Protein AF-A0AAV5X2R0-F1 (afdb_monomer_lite)

pLDDT: mean 75.22, std 21.94, range [31.02, 97.75]

Radius of gyration: 39.21 Å; chains: 1; bounding box: 85×75×102 Å

Organism: NCBI:txid1538716

Structure (mmCIF, N/CA/C/O backbone):
data_AF-A0AAV5X2R0-F1
#
_entry.id   AF-A0AAV5X2R0-F1
#
loop_
_atom_site.group_PDB
_atom_site.id
_atom_site.type_symbol
_atom_site.label_atom_id
_atom_site.label_alt_id
_atom_site.label_comp_id
_atom_site.label_asym_id
_atom_site.label_entity_id
_atom_site.label_seq_id
_atom_site.pdbx_PDB_ins_code
_atom_site.Cartn_x
_atom_site.Cartn_y
_atom_site.Cartn_z
_atom_site.occupancy
_atom_site.B_iso_or_equiv
_atom_site.auth_seq_id
_atom_site.auth_comp_id
_atom_site.auth_asym_id
_atom_site.auth_atom_id
_atom_site.pdbx_PDB_model_num
ATOM 1 N N . SER A 1 1 ? -39.379 26.085 -26.563 1.00 33.31 1 SER A N 1
ATOM 2 C CA . SER A 1 1 ? -38.886 27.450 -26.314 1.00 33.31 1 SER A CA 1
ATOM 3 C C . SER A 1 1 ? -38.697 27.652 -24.824 1.00 33.31 1 SER A C 1
ATOM 5 O O . SER A 1 1 ? -39.452 27.024 -24.086 1.00 33.31 1 SER A O 1
ATOM 7 N N . PRO A 1 2 ? -37.687 28.424 -24.396 1.00 56.62 2 PRO A N 1
ATOM 8 C CA . PRO A 1 2 ? -37.345 28.623 -22.991 1.00 56.62 2 PRO A CA 1
ATOM 9 C C . PRO A 1 2 ? -37.739 30.014 -22.469 1.00 56.62 2 PRO A C 1
ATOM 11 O O . PRO A 1 2 ? -37.752 30.967 -23.236 1.00 56.62 2 PRO A O 1
ATOM 14 N N . ASP A 1 3 ? -37.906 30.106 -21.154 1.00 43.84 3 ASP A N 1
ATOM 15 C CA . ASP A 1 3 ? -37.790 31.301 -20.308 1.00 43.84 3 ASP A CA 1
ATOM 16 C C . ASP A 1 3 ? -37.315 30.768 -18.936 1.00 43.84 3 ASP A C 1
ATOM 18 O O . ASP A 1 3 ? -37.756 29.695 -18.527 1.00 43.84 3 ASP A O 1
ATOM 22 N N . GLY A 1 4 ? -36.412 31.375 -18.168 1.00 37.25 4 GLY A N 1
ATOM 23 C CA . GLY A 1 4 ? -35.736 32.665 -18.277 1.00 37.25 4 GLY A CA 1
ATOM 24 C C . GLY A 1 4 ? -35.333 33.139 -16.868 1.00 37.25 4 GLY A C 1
ATOM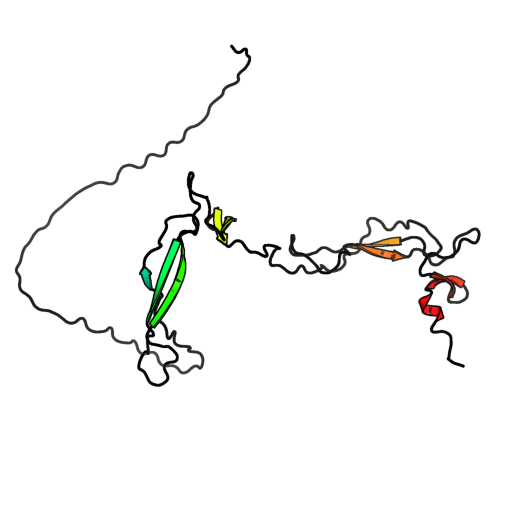 25 O O . GLY A 1 4 ? -35.929 32.686 -15.892 1.00 37.25 4 GLY A O 1
ATOM 26 N N . LEU A 1 5 ? -34.385 34.090 -16.805 1.00 44.97 5 LEU A N 1
ATOM 27 C CA . LEU A 1 5 ? -33.840 34.759 -15.600 1.00 44.97 5 LEU A CA 1
ATOM 28 C C . LEU A 1 5 ? -32.915 33.876 -14.709 1.00 44.97 5 LEU A C 1
ATOM 30 O O . LEU A 1 5 ? -33.234 32.728 -14.425 1.00 44.97 5 LEU A O 1
ATOM 34 N N . ASP A 1 6 ? -31.756 34.336 -14.214 1.00 43.03 6 ASP A N 1
ATOM 35 C CA . ASP A 1 6 ? -30.974 35.531 -14.587 1.00 43.03 6 ASP A CA 1
ATOM 36 C C . ASP A 1 6 ? -29.460 35.384 -14.247 1.00 43.03 6 ASP A C 1
ATOM 38 O O . ASP A 1 6 ? -28.977 34.309 -13.892 1.00 43.03 6 ASP A O 1
ATOM 42 N N . ALA A 1 7 ? -28.718 36.481 -14.403 1.00 41.12 7 ALA A N 1
ATOM 43 C CA . ALA A 1 7 ? -27.272 36.656 -14.444 1.00 41.12 7 ALA A CA 1
ATOM 44 C C . ALA A 1 7 ? -26.610 37.264 -13.182 1.00 41.12 7 ALA A C 1
ATOM 46 O O . ALA A 1 7 ? -27.246 37.971 -12.404 1.00 41.12 7 ALA A O 1
ATOM 47 N N . ALA A 1 8 ? -25.277 37.117 -13.079 1.00 38.75 8 ALA A N 1
ATOM 48 C CA . ALA A 1 8 ? -24.367 38.158 -12.570 1.00 38.75 8 ALA A CA 1
ATOM 49 C C . ALA A 1 8 ? -22.902 37.889 -12.991 1.00 38.75 8 ALA A C 1
ATOM 51 O O . ALA A 1 8 ? -22.337 36.840 -12.689 1.00 38.75 8 ALA A O 1
ATOM 52 N N . SER A 1 9 ? -22.271 38.854 -13.666 1.00 38.38 9 SER A N 1
ATOM 53 C CA . SER A 1 9 ? -20.839 38.841 -14.020 1.00 38.38 9 SER A CA 1
ATOM 54 C C . SER A 1 9 ? -19.951 39.324 -12.867 1.00 38.38 9 SER A C 1
ATOM 56 O O . SER A 1 9 ? -20.376 40.211 -12.127 1.00 38.38 9 SER A O 1
ATOM 58 N N . SER A 1 10 ? -18.674 38.903 -12.823 1.00 38.62 10 SER A N 1
ATOM 59 C CA . SER A 1 10 ? -17.517 39.820 -13.012 1.00 38.62 10 SER A CA 1
ATOM 60 C C . SER A 1 10 ? -16.132 39.166 -12.819 1.00 38.62 10 SER A C 1
ATOM 62 O O . SER A 1 10 ? -15.751 38.865 -11.698 1.00 38.62 10 SER A O 1
ATOM 64 N N . LEU A 1 11 ? -15.389 39.067 -13.932 1.00 43.19 11 LEU A N 1
ATOM 65 C CA . LEU A 1 11 ? -14.011 39.561 -14.176 1.00 43.19 11 LEU A CA 1
ATOM 66 C C . LEU A 1 11 ? -12.806 39.202 -13.263 1.00 43.19 11 LEU A C 1
ATOM 68 O O . LEU A 1 11 ? -12.910 39.079 -12.052 1.00 43.19 11 LEU A O 1
ATOM 72 N N . LEU A 1 12 ? -11.623 39.254 -13.912 1.00 38.00 12 LEU A N 1
ATOM 73 C CA . LEU A 1 12 ? -10.233 39.136 -13.409 1.00 38.00 12 LEU A CA 1
ATOM 74 C C . LEU A 1 12 ? -9.726 37.688 -13.201 1.00 38.00 12 LEU A C 1
ATOM 76 O O . LEU A 1 12 ? -10.348 36.908 -12.495 1.00 38.00 12 LEU A O 1
ATOM 80 N N . SER A 1 13 ? -8.588 37.247 -13.758 1.00 39.94 13 SER A N 1
ATOM 81 C CA . SER A 1 13 ? -7.682 37.855 -14.755 1.00 39.94 13 SER A CA 1
ATOM 82 C C . SER A 1 13 ? -6.942 36.763 -15.538 1.00 39.94 13 SER A C 1
ATOM 84 O O . SER A 1 13 ? -6.482 35.789 -14.947 1.00 39.94 13 SER A O 1
ATOM 86 N N . ASN A 1 14 ? -6.741 36.960 -16.845 1.00 40.34 14 ASN A N 1
ATOM 87 C CA . ASN A 1 14 ? -5.801 36.148 -17.624 1.00 40.34 14 ASN A CA 1
ATOM 88 C C . ASN A 1 14 ? -4.357 36.503 -17.238 1.00 40.34 14 ASN A C 1
ATOM 90 O O . ASN A 1 14 ? -4.011 37.683 -17.196 1.00 40.34 14 ASN A O 1
ATOM 94 N N . GLN A 1 15 ? -3.498 35.496 -17.071 1.00 43.12 15 GLN A N 1
ATOM 95 C CA . GL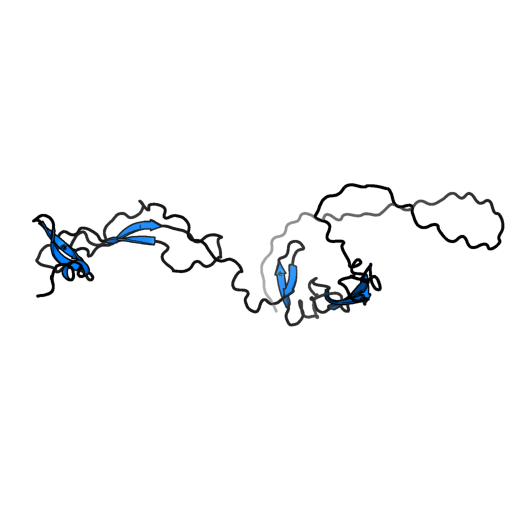N A 1 15 ? -2.054 35.658 -17.244 1.00 43.12 15 GLN A CA 1
ATOM 96 C C . GLN A 1 15 ? -1.571 34.715 -18.342 1.00 43.12 15 GLN A C 1
ATOM 98 O O . GLN A 1 15 ? -1.404 33.515 -18.137 1.00 43.12 15 GLN A O 1
ATOM 103 N N . SER A 1 16 ? -1.365 35.291 -19.521 1.00 41.69 16 SER A N 1
ATOM 104 C CA . SER A 1 16 ? -0.588 34.687 -20.597 1.00 41.69 16 SER A CA 1
ATOM 105 C C . SER A 1 16 ? 0.891 34.851 -20.255 1.00 41.69 16 SER A C 1
ATOM 107 O O . SER A 1 16 ? 1.327 35.981 -20.041 1.00 41.69 16 SER A O 1
ATOM 109 N N . PHE A 1 17 ? 1.666 33.766 -20.235 1.00 37.62 17 PHE A N 1
ATOM 110 C CA . PHE A 1 17 ? 3.126 33.856 -20.194 1.00 37.62 17 PHE A CA 1
ATOM 111 C C . PHE A 1 17 ? 3.691 33.513 -21.570 1.00 37.62 17 PHE A C 1
ATOM 113 O O . PHE A 1 17 ? 3.714 32.352 -21.974 1.00 37.62 17 PHE A O 1
ATOM 120 N N . SER A 1 18 ? 4.128 34.545 -22.286 1.00 40.78 18 SER A N 1
ATOM 121 C CA . SER A 1 18 ? 4.944 34.410 -23.491 1.00 40.78 18 SER A CA 1
ATOM 122 C C . SER A 1 18 ? 6.368 34.011 -23.098 1.00 40.78 18 SER A C 1
ATOM 124 O O . SER A 1 18 ? 6.887 34.519 -22.105 1.00 40.78 18 SER A O 1
ATOM 126 N N . HIS A 1 19 ? 7.003 33.146 -23.884 1.00 36.78 19 HIS A N 1
ATOM 127 C CA . HIS A 1 19 ? 8.457 32.966 -23.911 1.00 36.78 19 HIS A CA 1
ATOM 128 C C . HIS A 1 19 ? 8.870 32.736 -25.366 1.00 36.78 19 HIS A C 1
ATOM 130 O O . HIS A 1 19 ? 8.877 31.606 -25.846 1.00 36.78 19 HIS A O 1
ATOM 136 N N . ASP A 1 20 ? 9.197 33.834 -26.035 1.00 41.97 20 ASP A N 1
ATOM 137 C CA . ASP A 1 20 ? 10.029 33.865 -27.235 1.00 41.97 20 ASP A CA 1
ATOM 138 C C . ASP A 1 20 ? 11.325 34.625 -26.885 1.00 41.97 20 ASP A C 1
ATOM 140 O O . ASP A 1 20 ? 11.384 35.287 -25.848 1.00 41.97 20 ASP A O 1
ATOM 144 N N . ASP A 1 21 ? 12.328 34.521 -27.762 1.00 36.78 21 ASP A N 1
ATOM 145 C CA . ASP A 1 21 ? 13.658 35.167 -27.736 1.00 36.78 21 ASP A CA 1
ATOM 146 C C . ASP A 1 21 ? 14.825 34.419 -27.057 1.00 36.78 21 ASP A C 1
ATOM 148 O O . ASP A 1 21 ? 15.387 34.870 -26.063 1.00 36.78 21 ASP A O 1
ATOM 152 N N . VAL A 1 22 ? 15.330 33.370 -27.727 1.00 39.22 22 VAL A N 1
ATOM 153 C CA . VAL A 1 22 ? 16.772 33.295 -28.065 1.00 39.22 22 VAL A CA 1
ATOM 154 C C . VAL A 1 22 ? 16.943 32.700 -29.468 1.00 39.22 22 VAL A C 1
ATOM 156 O O . VAL A 1 22 ? 16.815 31.494 -29.661 1.00 39.22 22 VAL A O 1
ATOM 159 N N . ASN A 1 23 ? 17.307 33.531 -30.445 1.00 39.97 23 ASN A N 1
ATOM 160 C CA . ASN A 1 23 ? 17.981 33.079 -31.664 1.00 39.97 23 ASN A CA 1
ATOM 161 C C . ASN A 1 23 ? 18.904 34.191 -32.180 1.00 39.97 23 ASN A C 1
ATOM 163 O O . ASN A 1 23 ? 18.445 35.267 -32.552 1.00 39.97 23 ASN A O 1
ATOM 167 N N . GLY A 1 24 ? 20.210 33.921 -32.191 1.00 31.02 24 GLY A N 1
ATOM 168 C CA . GLY A 1 24 ? 21.252 34.864 -32.598 1.00 31.02 24 GLY A CA 1
ATOM 169 C C . GLY A 1 24 ? 22.487 34.125 -33.107 1.00 31.02 24 GLY A C 1
ATOM 170 O O . GLY A 1 24 ? 23.309 33.658 -32.325 1.00 31.02 24 GLY A O 1
ATOM 171 N N . ALA A 1 25 ? 22.586 34.006 -34.428 1.00 32.44 25 ALA A N 1
ATOM 172 C CA . ALA A 1 25 ? 23.776 33.578 -35.171 1.00 32.44 25 ALA A CA 1
ATOM 173 C C . ALA A 1 25 ? 24.804 34.751 -35.220 1.00 32.44 25 ALA A C 1
ATOM 175 O O . ALA A 1 25 ? 24.435 35.866 -34.865 1.00 32.44 25 ALA A O 1
ATOM 176 N N . SER A 1 26 ? 26.056 34.679 -35.697 1.00 34.38 26 SER A N 1
ATOM 177 C CA . SER A 1 26 ? 26.975 33.618 -36.160 1.00 34.38 26 SER A CA 1
ATOM 178 C C . SER A 1 26 ? 28.308 34.300 -36.532 1.00 34.38 26 SER A C 1
ATOM 180 O O . SER A 1 26 ? 28.249 35.285 -37.255 1.00 34.38 26 SER A O 1
ATOM 182 N N . GLU A 1 27 ? 29.471 33.727 -36.203 1.00 37.06 27 GLU A N 1
ATOM 183 C CA . GLU A 1 27 ? 30.777 33.936 -36.882 1.00 37.06 27 GLU A CA 1
ATOM 184 C C . GLU A 1 27 ? 31.612 32.663 -36.610 1.00 37.06 27 GLU A C 1
ATOM 186 O O . GLU A 1 27 ? 31.827 32.307 -35.457 1.00 37.06 27 GLU A O 1
ATOM 191 N N . VAL A 1 28 ? 31.875 31.761 -37.563 1.00 36.12 28 VAL A N 1
ATOM 192 C CA . VAL A 1 28 ? 32.737 31.852 -38.762 1.00 36.12 28 VAL A CA 1
ATOM 193 C C . VAL A 1 28 ? 34.212 32.123 -38.438 1.00 36.12 28 VAL A C 1
ATOM 195 O O . VAL A 1 28 ? 34.670 33.258 -38.467 1.00 36.12 28 VAL A O 1
ATOM 198 N N . VAL A 1 29 ? 34.982 31.040 -38.290 1.00 36.12 29 VAL A N 1
ATOM 199 C CA . VAL A 1 29 ? 36.359 30.959 -38.804 1.00 36.12 29 VAL A CA 1
ATOM 200 C C . VAL A 1 29 ? 36.510 29.615 -39.517 1.00 36.12 29 VAL A C 1
ATOM 202 O O . VAL A 1 29 ? 36.325 28.561 -38.914 1.00 36.12 29 VAL A O 1
ATOM 205 N N . GLN A 1 30 ? 36.834 29.658 -40.809 1.00 35.38 30 GLN A N 1
ATOM 206 C CA . GLN A 1 30 ? 37.316 28.507 -41.572 1.00 35.38 30 GLN A CA 1
ATOM 207 C C . GLN A 1 30 ? 38.841 28.585 -41.667 1.00 35.38 30 GLN A C 1
ATOM 209 O O . GLN A 1 30 ? 39.374 29.643 -42.001 1.00 35.38 30 GLN A O 1
ATOM 214 N N . SER A 1 31 ? 39.530 27.462 -41.486 1.00 36.28 31 SER A N 1
ATOM 215 C CA . SER A 1 31 ? 40.797 27.204 -42.176 1.00 36.28 31 SER A CA 1
ATOM 216 C C . SER A 1 31 ? 41.037 25.700 -42.300 1.00 36.28 31 SER A C 1
ATOM 218 O O . SER A 1 31 ? 41.088 24.951 -41.329 1.00 36.28 31 SER A O 1
ATOM 220 N N . GLU A 1 32 ? 41.105 25.272 -43.553 1.00 51.81 32 GLU A N 1
ATOM 221 C CA . GLU A 1 32 ? 41.205 23.895 -44.032 1.00 51.81 32 GLU A CA 1
ATOM 222 C C . GLU A 1 32 ? 42.528 23.220 -43.623 1.00 51.81 32 GLU A C 1
ATOM 224 O O . GLU A 1 32 ? 43.540 23.910 -43.493 1.00 51.81 32 GLU A O 1
ATOM 229 N N . ASN A 1 33 ? 42.552 21.878 -43.528 1.00 35.34 33 ASN A N 1
ATOM 230 C CA . ASN A 1 33 ? 43.542 21.032 -44.226 1.00 35.34 33 ASN A CA 1
ATOM 231 C C . ASN A 1 33 ? 43.316 19.508 -44.040 1.00 35.34 33 ASN A C 1
ATOM 233 O O . ASN A 1 33 ? 43.459 18.985 -42.943 1.00 35.34 33 ASN A O 1
ATOM 237 N N . SER A 1 34 ? 43.093 18.826 -45.170 1.00 36.44 34 SER A N 1
ATOM 238 C CA . SER A 1 34 ? 43.718 17.549 -45.585 1.00 36.44 34 SER A CA 1
ATOM 239 C C . SER A 1 34 ? 43.565 16.244 -44.760 1.00 36.44 34 SER A C 1
ATOM 241 O O . SER A 1 34 ? 44.187 16.055 -43.720 1.00 36.44 34 SER A O 1
ATOM 243 N N . ASP A 1 35 ? 42.861 15.274 -45.368 1.00 40.41 35 ASP A N 1
ATOM 244 C CA . ASP A 1 35 ? 42.996 13.803 -45.207 1.00 40.41 35 ASP A CA 1
ATOM 245 C C . ASP A 1 35 ? 44.468 13.306 -45.377 1.00 40.41 35 ASP A C 1
ATOM 247 O O . ASP A 1 35 ? 45.256 14.046 -45.976 1.00 40.41 35 ASP A O 1
ATOM 251 N N . PRO A 1 36 ? 44.874 12.069 -44.958 1.00 46.53 36 PRO A N 1
ATOM 252 C CA . PRO A 1 36 ? 44.035 10.861 -44.885 1.00 46.53 36 PRO A CA 1
ATOM 253 C C . PRO A 1 36 ? 44.178 9.917 -43.664 1.00 46.53 36 PRO A C 1
ATOM 255 O O . PRO A 1 36 ? 45.219 9.808 -43.021 1.00 46.53 36 PRO A O 1
ATOM 258 N N . SER A 1 37 ? 43.126 9.114 -43.459 1.00 43.44 37 SER A N 1
ATOM 259 C CA . SER A 1 37 ? 43.115 7.724 -42.944 1.00 43.44 37 SER A CA 1
ATOM 260 C C . SER A 1 37 ? 44.315 7.220 -42.110 1.00 43.44 37 SER A C 1
ATOM 262 O O . SER A 1 37 ? 45.265 6.655 -42.654 1.00 43.44 37 SER A O 1
ATOM 264 N N . THR A 1 38 ? 44.162 7.192 -40.781 1.00 36.59 38 THR A N 1
ATOM 265 C CA . THR A 1 38 ? 44.757 6.161 -39.900 1.00 36.59 38 THR A CA 1
ATOM 266 C C . THR A 1 38 ? 43.835 5.890 -38.708 1.00 36.59 38 THR A C 1
ATOM 268 O O . THR A 1 38 ? 43.296 6.818 -38.113 1.00 36.59 38 THR A O 1
ATOM 271 N N . SER A 1 39 ? 43.644 4.619 -38.341 1.00 51.00 39 SER A N 1
ATOM 272 C CA . SER A 1 39 ? 42.970 4.246 -37.090 1.00 51.00 39 SER A CA 1
ATOM 273 C C . SER A 1 39 ? 43.927 4.366 -35.900 1.00 51.00 39 SER A C 1
ATOM 275 O O . SER A 1 39 ? 45.028 3.818 -35.971 1.00 51.00 39 SER A O 1
ATOM 277 N N . PRO A 1 40 ? 43.492 4.946 -34.771 1.00 40.59 40 PRO A N 1
ATOM 278 C CA . PRO A 1 40 ? 44.116 4.717 -33.479 1.00 40.59 40 PRO A CA 1
ATOM 279 C C . PRO A 1 40 ? 43.162 3.959 -32.545 1.00 40.59 40 PRO A C 1
ATOM 281 O O . PRO A 1 40 ? 42.125 4.473 -32.129 1.00 40.59 40 PRO A O 1
ATOM 284 N N . THR A 1 41 ? 43.546 2.737 -32.175 1.00 42.22 41 THR A N 1
ATOM 285 C CA . THR A 1 41 ? 42.950 2.002 -31.052 1.00 42.22 41 THR A CA 1
ATOM 286 C C . THR A 1 41 ? 43.031 2.856 -29.787 1.00 42.22 41 THR A C 1
ATOM 288 O O . THR A 1 41 ? 44.130 3.177 -29.334 1.00 42.22 41 THR A O 1
ATOM 291 N N . THR A 1 42 ? 41.890 3.221 -29.199 1.00 40.25 42 THR A N 1
ATOM 292 C CA . THR A 1 42 ? 41.860 3.969 -27.936 1.00 40.25 42 THR A CA 1
ATOM 293 C C . THR A 1 42 ? 42.462 3.120 -26.808 1.00 40.25 42 THR A C 1
ATOM 295 O O . THR A 1 42 ? 42.000 1.996 -26.595 1.00 40.25 42 THR A O 1
ATOM 298 N N . PRO A 1 43 ? 43.469 3.612 -26.061 1.00 43.25 43 PRO A N 1
ATOM 299 C CA . PRO A 1 43 ? 43.986 2.894 -24.906 1.00 43.25 43 PRO A CA 1
ATOM 300 C C . PRO A 1 43 ? 42.925 2.781 -23.807 1.00 43.25 43 PRO A C 1
ATOM 302 O O . PRO A 1 43 ? 42.277 3.762 -23.443 1.00 43.25 43 PRO A O 1
ATOM 305 N N . ARG A 1 44 ? 42.791 1.575 -23.252 1.00 52.72 44 ARG A N 1
ATOM 306 C CA . ARG A 1 44 ? 42.020 1.289 -22.035 1.00 52.72 44 ARG A CA 1
ATOM 307 C C . ARG A 1 44 ? 42.489 2.220 -20.899 1.00 52.72 44 ARG A C 1
ATOM 309 O O . ARG A 1 44 ? 43.704 2.338 -20.721 1.00 52.72 44 ARG A O 1
ATOM 316 N N . PRO A 1 45 ? 41.587 2.866 -20.134 1.00 40.09 45 PRO A N 1
ATOM 317 C CA . PRO A 1 45 ? 41.998 3.737 -19.038 1.00 40.09 45 PRO A CA 1
ATOM 318 C C . PRO A 1 45 ? 42.797 2.944 -18.000 1.00 40.09 45 PRO A C 1
ATOM 320 O O . PRO A 1 45 ? 42.466 1.798 -17.679 1.00 40.09 45 PRO A O 1
ATOM 323 N N . ALA A 1 46 ? 43.873 3.555 -17.504 1.00 41.34 46 ALA A N 1
ATOM 324 C CA . ALA A 1 46 ? 44.705 2.963 -16.470 1.00 41.34 46 ALA A CA 1
ATOM 325 C C . ALA A 1 46 ? 43.893 2.811 -15.177 1.00 41.34 46 ALA A C 1
ATOM 327 O O . ALA A 1 46 ? 43.243 3.757 -14.732 1.00 41.34 46 ALA A O 1
ATOM 328 N N . PHE A 1 47 ? 43.946 1.620 -14.581 1.00 52.91 47 PHE A N 1
ATOM 329 C CA . PHE A 1 47 ? 43.443 1.405 -13.229 1.00 52.91 47 PHE A CA 1
ATOM 330 C C . PHE A 1 47 ? 44.245 2.283 -12.265 1.00 52.91 47 PHE A C 1
ATOM 332 O O . PHE A 1 47 ? 45.473 2.211 -12.249 1.00 52.91 47 PHE A O 1
ATOM 339 N N . GLY A 1 48 ? 43.549 3.088 -11.463 1.00 39.19 48 GLY A N 1
ATOM 340 C CA . GLY A 1 48 ? 44.145 3.661 -10.264 1.00 39.19 48 GLY A CA 1
ATOM 341 C C . GLY A 1 48 ? 44.376 2.549 -9.245 1.00 39.19 48 GLY A C 1
ATOM 342 O O . GLY A 1 48 ? 43.471 1.759 -8.978 1.00 39.19 48 GLY A O 1
ATOM 343 N N . GLU A 1 49 ? 45.586 2.477 -8.700 1.00 57.88 49 GLU A N 1
ATOM 344 C CA . GLU A 1 49 ? 45.880 1.643 -7.539 1.00 57.88 49 GLU A CA 1
ATOM 345 C C . GLU A 1 49 ? 45.128 2.168 -6.314 1.00 57.88 49 GLU A C 1
ATOM 347 O O . GLU A 1 49 ? 45.254 3.337 -5.956 1.00 57.88 49 GLU A O 1
ATOM 352 N N . GLN A 1 50 ? 44.412 1.277 -5.634 1.00 39.81 50 GLN A N 1
ATOM 353 C CA . GLN A 1 50 ? 44.137 1.410 -4.210 1.00 39.81 50 GLN A CA 1
ATOM 354 C C . GLN A 1 50 ? 44.062 -0.006 -3.628 1.00 39.81 50 GLN A C 1
ATOM 356 O O . GLN A 1 50 ? 43.097 -0.734 -3.855 1.00 39.81 50 GLN A O 1
ATOM 361 N N . SER A 1 51 ? 45.118 -0.419 -2.930 1.00 60.62 51 SER A N 1
ATOM 362 C CA . SER A 1 51 ? 45.031 -1.515 -1.968 1.00 60.62 51 SER A CA 1
ATOM 363 C C . SER A 1 51 ? 44.291 -1.026 -0.728 1.00 60.62 51 SER A C 1
ATOM 365 O O . SER A 1 51 ? 44.476 0.126 -0.347 1.00 60.62 51 SER A O 1
ATOM 367 N N . ASP A 1 52 ? 43.496 -1.894 -0.113 1.00 47.66 52 ASP A N 1
ATOM 368 C CA . ASP A 1 52 ? 43.584 -2.241 1.313 1.00 47.66 52 ASP A CA 1
ATOM 369 C C . ASP A 1 52 ? 42.595 -3.391 1.588 1.00 47.66 52 ASP A C 1
ATOM 371 O O . ASP A 1 52 ? 41.509 -3.444 1.006 1.00 47.66 52 ASP A O 1
ATOM 375 N N . ASP A 1 53 ? 43.002 -4.354 2.417 1.00 63.88 53 ASP A N 1
ATOM 376 C CA . ASP A 1 53 ? 42.182 -5.509 2.793 1.00 63.88 53 ASP A CA 1
ATOM 377 C C . ASP A 1 53 ? 41.061 -5.095 3.759 1.00 63.88 53 ASP A C 1
ATOM 379 O O . ASP A 1 53 ? 41.344 -4.722 4.897 1.00 63.88 53 ASP A O 1
ATOM 383 N N . ASP A 1 54 ? 39.794 -5.252 3.359 1.00 50.09 54 ASP A N 1
ATOM 384 C CA . ASP A 1 54 ? 38.705 -5.448 4.323 1.00 50.09 54 ASP A CA 1
ATOM 385 C C . ASP A 1 54 ? 37.545 -6.285 3.746 1.00 50.09 54 ASP A C 1
ATOM 387 O O . ASP A 1 54 ? 37.159 -6.182 2.575 1.00 50.09 54 ASP A O 1
ATOM 391 N N . GLU A 1 55 ? 36.999 -7.171 4.577 1.00 67.38 55 GLU A N 1
ATOM 392 C CA . GLU A 1 55 ? 36.139 -8.290 4.171 1.00 67.38 55 GLU A CA 1
ATOM 393 C C . GLU A 1 55 ? 34.670 -7.867 3.988 1.00 67.38 55 GLU A C 1
ATOM 395 O O . GLU A 1 55 ? 33.817 -8.258 4.778 1.00 67.38 55 GLU A O 1
ATOM 400 N N . GLN A 1 56 ? 34.335 -7.077 2.958 1.00 54.25 56 GLN A N 1
ATOM 401 C CA . GLN A 1 56 ? 32.937 -6.864 2.518 1.00 54.25 56 GLN A CA 1
ATOM 402 C C . GLN A 1 56 ? 32.838 -6.230 1.115 1.00 54.25 56 GLN A C 1
ATOM 404 O O . GLN A 1 56 ? 32.394 -5.099 0.932 1.00 54.25 56 GLN A O 1
ATOM 409 N N . GLY A 1 57 ? 33.221 -6.996 0.090 1.00 45.97 57 GLY A N 1
ATOM 410 C CA . GLY A 1 57 ? 33.138 -6.585 -1.314 1.00 45.97 57 GLY A CA 1
ATOM 411 C C . GLY A 1 57 ? 32.403 -7.601 -2.182 1.00 45.97 57 GLY A C 1
ATOM 412 O O . GLY A 1 57 ? 33.039 -8.328 -2.945 1.00 45.97 57 GLY A O 1
ATOM 413 N N . VAL A 1 58 ? 31.066 -7.643 -2.116 1.00 53.69 58 VAL A N 1
ATOM 414 C CA . VAL A 1 58 ? 30.286 -8.292 -3.183 1.00 53.69 58 VAL A CA 1
ATOM 415 C C . VAL A 1 58 ? 30.491 -7.451 -4.437 1.00 53.69 58 VAL A C 1
ATOM 417 O O . VAL A 1 58 ? 29.868 -6.402 -4.586 1.00 53.69 58 VAL A O 1
ATOM 420 N N . LYS A 1 59 ? 31.394 -7.892 -5.324 1.00 56.97 59 LYS A N 1
ATOM 421 C CA . LYS A 1 59 ? 31.501 -7.332 -6.675 1.00 56.97 59 LYS A CA 1
ATOM 422 C C . LYS A 1 59 ? 30.101 -7.329 -7.276 1.00 56.97 59 LYS A C 1
ATOM 424 O O . LYS A 1 59 ? 29.431 -8.362 -7.260 1.00 56.97 59 LYS A O 1
ATOM 429 N N . GLU A 1 60 ? 29.668 -6.197 -7.813 1.00 71.25 60 GLU A N 1
ATOM 430 C CA . GLU A 1 60 ? 28.460 -6.154 -8.624 1.00 71.25 60 GLU A CA 1
ATOM 431 C C . GLU A 1 60 ? 28.754 -6.920 -9.917 1.00 71.25 60 GLU A C 1
ATOM 433 O O . GLU A 1 60 ? 29.381 -6.424 -10.846 1.00 71.25 60 GLU A O 1
ATOM 438 N N . VAL A 1 61 ? 28.420 -8.212 -9.903 1.00 90.50 61 VAL A N 1
ATOM 439 C CA . VAL A 1 61 ? 28.847 -9.184 -10.924 1.00 90.50 61 VAL A CA 1
ATOM 440 C C . VAL A 1 61 ? 28.141 -8.963 -12.268 1.00 90.50 61 VAL A C 1
ATOM 442 O O . VAL A 1 61 ? 28.524 -9.518 -13.294 1.00 90.50 61 VAL A O 1
ATOM 445 N N . TRP A 1 62 ? 27.092 -8.152 -12.256 1.00 93.19 62 TRP A N 1
ATOM 446 C CA . TRP A 1 62 ? 26.227 -7.857 -13.380 1.00 93.19 62 TRP A CA 1
ATOM 447 C C . TRP A 1 62 ? 26.454 -6.434 -13.876 1.00 93.19 62 TRP A C 1
ATOM 449 O O . TRP A 1 62 ? 26.624 -5.519 -13.077 1.00 93.19 62 TRP A O 1
ATOM 459 N N . GLY A 1 63 ? 26.385 -6.238 -15.189 1.00 91.75 63 GLY A N 1
ATOM 460 C CA . GLY A 1 63 ? 26.312 -4.908 -15.777 1.00 91.75 63 GLY A CA 1
ATOM 461 C C . GLY A 1 63 ? 24.973 -4.217 -15.506 1.00 91.75 63 GLY A C 1
ATOM 462 O O . GLY A 1 63 ? 23.991 -4.830 -15.073 1.00 91.75 63 GLY A O 1
ATOM 463 N N . GLU A 1 64 ? 24.939 -2.926 -15.823 1.00 94.56 64 GLU A N 1
ATOM 464 C CA . GLU A 1 64 ? 23.727 -2.110 -15.788 1.00 94.56 64 GLU A CA 1
ATOM 465 C C . GLU A 1 64 ? 22.637 -2.634 -16.733 1.00 94.56 64 GLU A C 1
ATOM 467 O O . GLU A 1 64 ? 22.908 -3.144 -17.826 1.00 94.56 64 GLU A O 1
ATOM 472 N N . TRP A 1 65 ? 21.376 -2.461 -16.329 1.00 94.75 65 TRP A N 1
ATOM 473 C CA . TRP A 1 65 ? 20.234 -2.855 -17.154 1.00 94.75 65 TRP A CA 1
ATOM 474 C C . TRP A 1 65 ? 20.096 -1.943 -18.374 1.00 94.75 65 TRP A C 1
ATOM 476 O O . TRP A 1 65 ? 19.739 -0.770 -18.270 1.00 94.75 65 TRP A O 1
ATOM 486 N N . THR A 1 66 ? 20.303 -2.518 -19.554 1.00 96.12 66 THR A N 1
ATOM 487 C CA . THR A 1 66 ? 20.177 -1.842 -20.845 1.00 96.12 66 THR A CA 1
ATOM 488 C C . THR A 1 66 ? 18.834 -2.179 -21.497 1.00 96.12 66 THR A C 1
ATOM 490 O O . THR A 1 66 ? 18.314 -3.289 -21.382 1.00 96.12 66 THR A O 1
ATOM 493 N N . VAL A 1 67 ? 18.235 -1.215 -22.200 1.00 96.81 67 VAL A N 1
ATOM 494 C CA . VAL A 1 67 ? 16.946 -1.401 -22.886 1.00 96.81 67 VAL A CA 1
ATOM 495 C C . VAL A 1 67 ? 17.139 -2.218 -24.167 1.00 96.81 67 VAL A C 1
ATOM 497 O O . VAL A 1 67 ? 17.594 -1.690 -25.178 1.00 96.81 67 VAL A O 1
ATOM 500 N N . ALA A 1 68 ? 16.739 -3.493 -24.144 1.00 95.19 68 ALA A N 1
ATOM 501 C CA . ALA A 1 68 ? 16.702 -4.365 -25.322 1.00 95.19 68 ALA A CA 1
ATOM 502 C C . ALA A 1 68 ? 15.582 -3.971 -26.297 1.00 95.19 68 ALA A C 1
ATOM 504 O O . ALA A 1 68 ? 15.710 -4.096 -27.513 1.00 95.19 68 ALA A O 1
ATOM 505 N N . THR A 1 69 ? 14.435 -3.532 -25.774 1.00 95.50 69 THR A N 1
ATOM 506 C CA . THR A 1 69 ? 13.301 -3.070 -26.58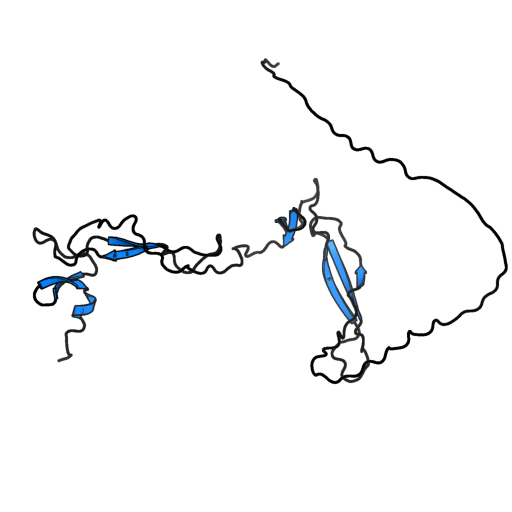7 1.00 95.50 69 THR A CA 1
ATOM 507 C C . THR A 1 69 ? 12.548 -1.989 -25.820 1.00 95.50 69 THR A C 1
ATOM 509 O O . THR A 1 69 ? 12.201 -2.228 -24.658 1.00 95.50 69 THR A O 1
ATOM 512 N N . PRO A 1 70 ? 12.289 -0.813 -26.428 1.00 95.50 70 PRO A N 1
ATOM 513 C CA . PRO A 1 70 ? 11.589 0.282 -25.768 1.00 95.50 70 PRO A CA 1
ATOM 514 C C . PRO A 1 70 ? 10.155 -0.105 -25.395 1.00 95.50 70 PRO A C 1
ATOM 516 O O . PRO A 1 70 ? 9.606 -1.096 -25.873 1.00 95.50 70 PRO A O 1
ATOM 519 N N . CYS A 1 71 ? 9.539 0.712 -24.541 1.00 96.50 71 CYS A N 1
ATOM 520 C CA . CYS A 1 71 ? 8.186 0.468 -24.061 1.00 96.50 71 CYS A CA 1
ATOM 521 C C . CYS A 1 71 ? 7.187 0.311 -25.220 1.00 96.50 71 CYS A C 1
ATOM 523 O O . CYS A 1 71 ? 7.025 1.222 -26.030 1.00 96.50 71 CYS A O 1
ATOM 525 N N . THR A 1 72 ? 6.465 -0.811 -25.269 1.00 95.75 72 THR A N 1
ATOM 526 C CA . THR A 1 72 ? 5.479 -1.104 -26.332 1.00 95.75 72 THR A CA 1
ATOM 5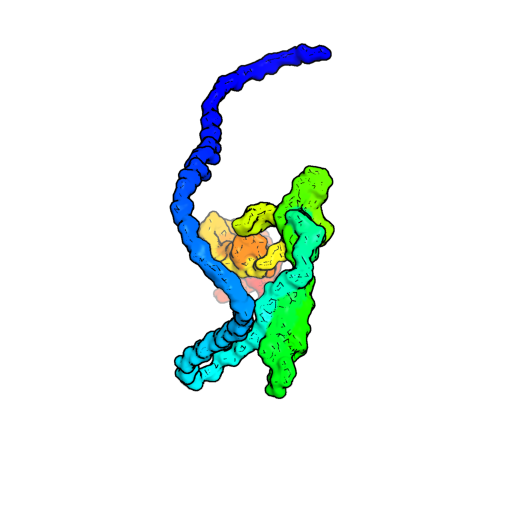27 C C . THR A 1 72 ? 4.227 -0.216 -26.308 1.00 95.75 72 THR A C 1
ATOM 529 O O . THR A 1 72 ? 3.310 -0.414 -27.105 1.00 95.75 72 THR A O 1
ATOM 532 N N . ASN A 1 73 ? 4.139 0.738 -25.376 1.00 95.31 73 ASN A N 1
ATOM 533 C CA . ASN A 1 73 ? 3.004 1.639 -25.230 1.00 95.31 73 ASN A CA 1
ATOM 534 C C . ASN A 1 73 ? 3.415 2.962 -24.558 1.00 95.31 73 ASN A C 1
ATOM 536 O O . ASN A 1 73 ? 4.446 3.030 -23.900 1.00 95.31 73 ASN A O 1
ATOM 540 N N . ASP A 1 74 ? 2.598 4.002 -24.694 1.00 96.44 74 ASP A N 1
ATOM 541 C CA . ASP A 1 74 ? 2.864 5.371 -24.224 1.00 96.44 74 ASP A CA 1
ATOM 542 C C . ASP A 1 74 ? 2.092 5.755 -22.946 1.00 96.44 74 ASP A C 1
ATOM 544 O O . ASP A 1 74 ? 2.473 6.695 -22.246 1.00 96.44 74 ASP A O 1
ATOM 548 N N . CYS A 1 75 ? 1.044 5.005 -22.589 1.00 96.88 75 CYS A N 1
ATOM 549 C CA . CYS A 1 75 ? 0.256 5.241 -21.378 1.00 96.88 75 CYS A CA 1
ATOM 550 C C . CYS A 1 75 ? -0.413 3.975 -20.806 1.00 96.88 75 CYS A C 1
ATOM 552 O O . CYS A 1 75 ? -0.415 2.889 -21.394 1.00 96.88 75 CYS A O 1
ATOM 554 N N . GLY A 1 76 ? -1.038 4.142 -19.640 1.00 97.00 76 GLY A N 1
ATOM 555 C CA . GLY A 1 76 ? -1.997 3.221 -19.039 1.00 97.00 76 GLY A CA 1
ATOM 556 C C . GLY A 1 76 ? -1.397 2.025 -18.303 1.00 97.00 76 GLY A C 1
ATOM 557 O O . GLY A 1 76 ? -2.157 1.131 -17.942 1.00 97.00 76 GLY A O 1
ATOM 558 N N . ALA A 1 77 ? -0.073 1.962 -18.112 1.00 96.69 77 ALA A N 1
ATOM 559 C CA . ALA A 1 77 ? 0.645 0.735 -17.723 1.00 96.69 77 ALA A CA 1
ATOM 560 C C . ALA A 1 77 ? 0.431 -0.441 -18.713 1.00 96.69 77 ALA A C 1
ATOM 562 O O . ALA A 1 77 ? 0.620 -1.618 -18.393 1.00 96.69 77 ALA A O 1
ATOM 563 N N . CYS A 1 78 ? 0.030 -0.113 -19.946 1.00 95.12 78 CYS A N 1
ATOM 564 C CA . CYS A 1 78 ? -0.241 -1.070 -21.014 1.00 95.12 78 CYS A CA 1
ATOM 565 C C . CYS A 1 78 ? 1.034 -1.595 -21.691 1.00 95.12 78 CYS A C 1
ATOM 567 O O . CYS A 1 78 ? 0.981 -2.592 -22.406 1.00 95.12 78 CYS A O 1
ATOM 569 N N . GLY A 1 79 ? 2.161 -0.902 -21.515 1.00 95.38 79 GLY A N 1
ATOM 570 C CA . GLY A 1 79 ? 3.420 -1.232 -22.168 1.00 95.38 79 GLY A CA 1
ATOM 571 C C . GLY A 1 79 ? 4.221 -2.293 -21.425 1.00 95.38 79 GLY A C 1
ATOM 572 O O . GLY A 1 79 ? 4.093 -2.473 -20.208 1.00 95.38 79 GLY A O 1
ATOM 573 N N . ARG A 1 80 ? 5.087 -2.972 -22.172 1.00 96.00 80 ARG A N 1
ATOM 574 C CA . ARG A 1 80 ? 6.194 -3.768 -21.645 1.00 96.00 80 ARG A CA 1
ATOM 575 C C . ARG A 1 80 ? 7.505 -3.226 -22.194 1.00 96.00 80 ARG A C 1
ATOM 577 O O . ARG A 1 80 ? 7.558 -2.834 -23.358 1.00 96.00 80 ARG A O 1
ATOM 584 N N . ILE A 1 81 ? 8.523 -3.166 -21.346 1.00 96.12 81 ILE A N 1
ATOM 585 C CA . ILE A 1 81 ? 9.900 -2.833 -21.716 1.00 96.12 81 ILE A CA 1
ATOM 586 C C . ILE A 1 81 ? 10.743 -4.085 -21.493 1.00 96.12 81 ILE A C 1
ATOM 588 O O . ILE A 1 81 ? 10.589 -4.759 -20.472 1.00 96.12 81 ILE A O 1
ATOM 592 N N . HIS A 1 82 ? 11.587 -4.417 -22.465 1.00 96.75 82 HIS A N 1
ATOM 593 C CA . HIS A 1 82 ? 12.518 -5.534 -22.344 1.00 96.75 82 HIS A CA 1
ATOM 594 C C . HIS A 1 82 ? 13.881 -4.969 -21.972 1.00 96.75 82 HIS A C 1
ATOM 596 O O . HIS A 1 82 ? 14.393 -4.076 -22.651 1.00 96.75 82 HIS A O 1
ATOM 602 N N . LEU A 1 83 ? 14.442 -5.486 -20.888 1.00 96.88 83 LEU A N 1
ATOM 603 C CA . LEU A 1 83 ? 15.741 -5.106 -20.358 1.00 96.88 83 LEU A CA 1
ATOM 604 C C . LEU A 1 83 ? 16.677 -6.310 -20.455 1.00 96.88 83 LEU A C 1
ATOM 606 O O . LEU A 1 83 ? 16.243 -7.444 -20.235 1.00 96.88 83 LEU A O 1
ATOM 610 N N . TYR A 1 84 ? 17.945 -6.063 -20.758 1.00 96.00 84 TYR A N 1
ATOM 611 C CA . TYR A 1 84 ? 19.007 -7.063 -20.711 1.00 96.00 84 TYR A CA 1
ATOM 612 C C . TYR A 1 84 ? 20.216 -6.524 -19.947 1.00 96.00 84 TYR A C 1
ATOM 614 O O . TYR A 1 84 ? 20.388 -5.308 -19.835 1.00 96.00 84 TYR A O 1
ATOM 622 N N . ARG A 1 85 ? 21.041 -7.424 -19.424 1.00 95.56 85 ARG A N 1
ATOM 623 C CA . ARG A 1 85 ? 22.356 -7.109 -18.864 1.00 95.56 85 ARG A CA 1
ATOM 624 C C . ARG A 1 85 ? 23.303 -8.284 -19.041 1.00 95.56 85 ARG A C 1
ATOM 626 O O . ARG A 1 85 ? 22.866 -9.434 -19.040 1.00 95.56 85 ARG A O 1
ATOM 633 N N . ASP A 1 86 ? 24.588 -7.982 -19.125 1.00 94.88 86 ASP A N 1
ATOM 634 C CA . ASP A 1 86 ? 25.647 -8.976 -19.280 1.00 94.88 86 ASP A CA 1
ATOM 635 C C . ASP A 1 86 ? 26.342 -9.247 -17.937 1.00 94.88 86 ASP A C 1
ATOM 637 O O . ASP A 1 86 ? 26.425 -8.371 -17.069 1.00 94.88 86 ASP A O 1
ATOM 641 N N . CYS A 1 87 ? 26.828 -10.470 -17.744 1.00 94.19 87 CYS A N 1
ATOM 642 C CA . CYS A 1 87 ? 27.603 -10.868 -16.570 1.00 94.19 87 CYS A CA 1
ATOM 643 C C . CYS A 1 87 ? 29.076 -10.484 -16.767 1.00 94.19 87 CYS A C 1
ATOM 645 O O . CYS A 1 87 ? 29.738 -10.948 -17.693 1.00 94.19 87 CYS A O 1
ATOM 647 N N . LEU A 1 88 ? 29.606 -9.628 -15.891 1.00 91.81 88 LEU A N 1
ATOM 648 C CA . LEU A 1 88 ? 30.901 -8.964 -16.080 1.00 91.81 88 LEU A CA 1
ATOM 649 C C . LEU A 1 88 ? 32.112 -9.892 -15.890 1.00 91.81 88 LEU A C 1
ATOM 651 O O . LEU A 1 88 ? 33.197 -9.550 -16.352 1.00 91.81 88 LEU A O 1
ATOM 655 N N . CYS A 1 89 ? 31.934 -11.054 -15.247 1.00 89.44 89 CYS A N 1
ATOM 656 C CA . CYS A 1 89 ? 32.941 -12.123 -15.167 1.00 89.44 89 CYS A CA 1
ATOM 657 C C . CYS A 1 89 ? 32.571 -13.384 -15.967 1.00 89.44 89 CYS A C 1
ATOM 659 O O . CYS A 1 89 ? 33.103 -14.460 -15.694 1.00 89.44 89 CYS A O 1
ATOM 661 N N . ALA A 1 90 ? 31.642 -13.301 -16.928 1.00 88.44 90 ALA A N 1
ATOM 662 C CA . ALA A 1 90 ? 31.223 -14.469 -17.703 1.00 88.44 90 ALA A CA 1
ATOM 663 C C . ALA A 1 90 ? 32.428 -15.175 -18.358 1.00 88.44 90 ALA A C 1
ATOM 665 O O . ALA A 1 90 ? 33.166 -14.579 -19.141 1.00 88.44 90 ALA A O 1
ATOM 666 N N . GLY A 1 91 ? 32.615 -16.458 -18.034 1.00 84.06 91 GLY A N 1
ATOM 667 C CA . GLY A 1 91 ? 33.754 -17.262 -18.491 1.00 84.06 91 GLY A CA 1
ATOM 668 C C . GLY A 1 91 ? 34.965 -17.291 -17.547 1.00 84.06 91 GLY A C 1
ATOM 669 O O . GLY A 1 91 ? 35.915 -18.014 -17.838 1.00 84.06 91 GLY A O 1
ATOM 670 N N . GLU A 1 92 ? 34.945 -16.570 -16.420 1.00 88.06 92 GLU A N 1
ATOM 671 C CA . GLU A 1 92 ? 35.950 -16.700 -15.355 1.00 88.06 92 GLU A CA 1
ATOM 672 C C . GLU A 1 92 ? 35.588 -17.830 -14.371 1.00 88.06 92 GLU A C 1
ATOM 674 O O . GLU A 1 92 ? 34.430 -17.986 -13.966 1.00 88.06 92 GLU A O 1
ATOM 679 N N . ASP A 1 93 ? 36.587 -18.610 -13.946 1.00 85.81 93 ASP A N 1
ATOM 680 C CA . ASP A 1 93 ? 36.405 -19.682 -12.961 1.00 85.81 93 ASP A CA 1
ATOM 681 C C . ASP A 1 93 ? 35.880 -19.127 -11.626 1.00 85.81 93 ASP A C 1
ATOM 683 O O . ASP A 1 93 ? 36.484 -18.252 -11.004 1.00 85.81 93 ASP A O 1
ATOM 687 N N . GLY A 1 94 ? 34.748 -19.663 -11.162 1.00 85.00 94 GLY A N 1
ATOM 688 C CA . GLY A 1 94 ? 34.084 -19.217 -9.932 1.00 85.00 94 GLY A CA 1
ATOM 689 C C . GLY A 1 94 ? 33.140 -18.020 -10.098 1.00 85.00 94 GLY A C 1
ATOM 690 O O . GLY A 1 94 ? 32.580 -17.566 -9.099 1.00 85.00 94 GLY A O 1
ATOM 691 N N . CYS A 1 95 ? 32.911 -17.526 -11.320 1.00 87.50 95 CYS A N 1
ATOM 692 C CA . CYS A 1 95 ? 31.908 -16.491 -11.567 1.00 87.50 95 CYS A CA 1
ATOM 693 C C . CYS A 1 95 ? 30.481 -17.000 -11.232 1.00 87.50 95 CYS A C 1
ATOM 695 O O . CYS A 1 95 ? 30.066 -18.038 -11.752 1.00 87.50 95 CYS A O 1
ATOM 697 N N . PRO A 1 96 ? 29.701 -16.305 -10.378 1.00 88.25 96 PRO A N 1
ATOM 698 C CA . PRO A 1 96 ? 28.390 -16.780 -9.921 1.00 88.25 96 PRO A CA 1
ATOM 699 C C . PRO A 1 96 ? 27.222 -16.474 -10.878 1.00 88.25 96 PRO A C 1
ATOM 701 O O . PRO A 1 96 ? 26.097 -16.887 -10.593 1.00 88.25 96 PRO A O 1
ATOM 704 N N . CYS A 1 97 ? 27.445 -15.743 -11.977 1.00 85.31 97 CYS A N 1
ATOM 705 C CA . CYS A 1 97 ? 26.422 -15.449 -12.985 1.00 85.31 97 CYS A CA 1
ATOM 706 C C . CYS A 1 97 ? 26.641 -16.192 -14.312 1.00 85.31 97 CYS A C 1
ATOM 708 O O . CYS A 1 97 ? 27.743 -16.613 -14.651 1.00 85.31 97 CYS A O 1
ATOM 710 N N . SER A 1 98 ? 25.545 -16.370 -15.054 1.00 87.00 98 SER A N 1
ATOM 711 C CA . SER A 1 98 ? 25.540 -16.859 -16.442 1.00 87.00 98 SER A CA 1
ATOM 712 C C . SER A 1 98 ? 25.744 -15.701 -17.425 1.00 87.00 98 SER A C 1
ATOM 714 O O . SER A 1 98 ? 25.541 -14.559 -17.042 1.00 87.00 98 SER A O 1
ATOM 716 N N . GLU A 1 99 ? 26.085 -15.992 -18.684 1.00 90.62 99 GLU A N 1
ATOM 717 C CA . GLU A 1 99 ? 26.492 -15.016 -19.719 1.00 90.62 99 GLU A CA 1
ATOM 718 C C . GLU A 1 99 ? 25.695 -13.696 -19.742 1.00 90.62 99 GLU A C 1
ATOM 720 O O . GLU A 1 99 ? 26.286 -12.618 -19.683 1.00 90.62 99 GLU A O 1
ATOM 725 N N . SER A 1 100 ? 24.362 -13.767 -19.794 1.00 93.38 100 SER A N 1
ATOM 726 C CA . SER A 1 100 ? 23.470 -12.602 -19.764 1.00 93.38 100 SER A CA 1
ATOM 727 C C . SER A 1 100 ? 22.143 -12.924 -19.069 1.00 93.38 100 SER A C 1
ATOM 729 O O . SER A 1 100 ? 21.773 -14.087 -18.894 1.00 93.38 100 SER A O 1
ATOM 731 N N . GLU A 1 101 ? 21.414 -11.884 -18.668 1.00 94.38 101 GLU A N 1
ATOM 732 C CA . GLU A 1 101 ? 20.075 -11.976 -18.087 1.00 94.38 101 GLU A CA 1
ATOM 733 C C . GLU A 1 101 ? 19.118 -11.020 -18.807 1.00 94.38 101 GLU A C 1
ATOM 735 O O . GLU A 1 101 ? 19.472 -9.885 -19.126 1.00 94.38 101 GLU A O 1
ATOM 740 N N . THR A 1 102 ? 17.875 -11.455 -19.025 1.00 94.62 102 THR A N 1
ATOM 741 C CA . THR A 1 102 ? 16.802 -10.616 -19.578 1.00 94.62 102 THR A CA 1
ATOM 742 C C . THR A 1 102 ? 15.612 -10.563 -18.634 1.00 94.62 102 THR A C 1
ATOM 744 O O . THR A 1 102 ? 15.179 -11.607 -18.143 1.00 94.62 102 THR A O 1
ATOM 747 N N . ARG A 1 103 ? 15.005 -9.386 -18.464 1.00 94.31 103 ARG A N 1
ATOM 748 C CA . ARG A 1 103 ? 13.736 -9.228 -17.739 1.00 94.31 103 ARG A CA 1
ATOM 749 C C . ARG A 1 103 ? 12.743 -8.358 -18.501 1.00 94.31 103 ARG A C 1
ATOM 751 O O . ARG A 1 103 ? 13.110 -7.585 -19.385 1.00 94.31 103 ARG A O 1
ATOM 758 N N . VAL A 1 104 ? 11.468 -8.488 -18.144 1.00 95.00 104 VAL A N 1
ATOM 759 C CA . VAL A 1 104 ? 10.369 -7.716 -18.733 1.00 95.00 104 VAL A CA 1
ATOM 760 C C . VAL A 1 104 ? 9.662 -6.946 -17.632 1.00 95.00 104 VAL A C 1
ATOM 762 O O . VAL A 1 104 ? 9.196 -7.539 -16.662 1.00 95.00 104 VAL A O 1
ATOM 765 N N . GLU A 1 105 ? 9.548 -5.633 -17.799 1.00 94.62 105 GLU A N 1
ATOM 766 C CA . GLU A 1 105 ? 8.898 -4.754 -16.828 1.00 94.62 105 GLU A CA 1
ATOM 767 C C . GLU A 1 105 ? 7.679 -4.048 -17.419 1.00 94.62 105 GLU A C 1
ATOM 769 O O . GLU A 1 105 ? 7.513 -3.923 -18.635 1.00 94.62 105 GLU A O 1
ATOM 774 N N . VAL A 1 106 ? 6.809 -3.566 -16.533 1.00 96.00 106 VAL A N 1
ATOM 775 C CA . VAL A 1 106 ? 5.677 -2.712 -16.891 1.00 96.00 106 VAL A CA 1
ATOM 776 C C . VAL A 1 106 ? 6.162 -1.275 -17.015 1.00 96.00 106 VAL A C 1
ATOM 778 O O . VAL A 1 106 ? 6.805 -0.746 -16.114 1.00 96.00 106 VAL A O 1
ATOM 781 N N . CYS A 1 107 ? 5.810 -0.620 -18.113 1.00 95.50 107 CYS A N 1
ATOM 782 C CA . CYS A 1 107 ? 6.253 0.736 -18.415 1.00 95.50 107 CYS A CA 1
ATOM 783 C C . CYS A 1 107 ? 5.072 1.634 -18.813 1.00 95.50 107 CYS A C 1
ATOM 785 O O . CYS A 1 107 ? 3.929 1.183 -18.922 1.00 95.50 107 CYS A O 1
ATOM 787 N N . ALA A 1 108 ? 5.349 2.930 -18.990 1.00 96.31 108 ALA A N 1
ATOM 788 C CA . ALA A 1 108 ? 4.354 3.942 -19.348 1.00 96.31 108 ALA A CA 1
ATOM 789 C C . ALA A 1 108 ? 3.141 4.004 -18.393 1.00 96.31 108 ALA A C 1
ATOM 791 O O . ALA A 1 108 ? 1.977 3.983 -18.791 1.00 96.31 108 ALA A O 1
ATOM 792 N N . THR A 1 109 ? 3.412 4.121 -17.092 1.00 96.44 109 THR A N 1
ATOM 793 C CA . THR A 1 109 ? 2.396 4.202 -16.026 1.00 96.44 109 THR A CA 1
ATOM 794 C C . THR A 1 109 ? 1.676 5.560 -15.937 1.00 96.44 109 THR A C 1
ATOM 796 O O . THR A 1 109 ? 0.882 5.774 -15.027 1.00 96.44 109 THR A O 1
ATOM 799 N N . ALA A 1 110 ? 1.908 6.505 -16.857 1.00 96.94 110 ALA A N 1
ATOM 800 C CA . ALA A 1 110 ? 1.075 7.710 -16.964 1.00 96.94 110 ALA A CA 1
ATOM 801 C C . ALA A 1 110 ? -0.369 7.340 -17.356 1.00 96.94 110 ALA A C 1
ATOM 803 O O . ALA A 1 110 ? -0.584 6.327 -18.018 1.00 96.94 110 ALA A O 1
ATOM 804 N N . LEU A 1 111 ? -1.367 8.135 -16.963 1.00 97.62 111 LEU A N 1
ATOM 805 C CA . LEU A 1 111 ? -2.759 7.851 -17.331 1.00 97.62 111 LEU A CA 1
ATOM 806 C C . LEU A 1 111 ? -2.979 8.007 -18.841 1.00 97.62 111 LEU A C 1
ATOM 808 O O . LEU A 1 111 ? -2.515 8.977 -19.436 1.00 97.62 111 LEU A O 1
ATOM 812 N N . CYS A 1 112 ? -3.751 7.106 -19.448 1.00 97.75 112 CYS A N 1
ATOM 813 C CA . CYS A 1 112 ? -4.271 7.341 -20.791 1.00 97.75 112 CYS A CA 1
ATOM 814 C C . CYS A 1 112 ? -5.436 8.339 -20.778 1.00 97.75 112 CYS A C 1
ATOM 816 O O . CYS A 1 112 ? -6.315 8.286 -19.912 1.00 97.75 112 CYS A O 1
ATOM 818 N N . ASN A 1 113 ? -5.481 9.189 -21.804 1.00 96.06 113 ASN A N 1
ATOM 819 C CA . ASN A 1 113 ? -6.623 10.051 -22.096 1.00 96.06 113 ASN A CA 1
ATOM 820 C C . ASN A 1 113 ? -7.721 9.294 -22.866 1.00 96.06 113 ASN A C 1
ATOM 822 O O . ASN A 1 113 ? -7.463 8.298 -23.549 1.00 96.06 113 ASN A O 1
ATOM 826 N N . PHE A 1 114 ? -8.953 9.805 -22.788 1.00 93.31 114 PHE A N 1
ATOM 827 C CA . PHE A 1 114 ? -10.078 9.351 -23.611 1.00 93.31 114 PHE A CA 1
ATOM 828 C C . PHE A 1 114 ? -9.714 9.418 -25.115 1.00 93.31 114 PHE A C 1
ATOM 830 O O . PHE A 1 114 ? -9.061 10.381 -25.517 1.00 93.31 114 PHE A O 1
ATOM 837 N N . PRO A 1 115 ? -10.110 8.442 -25.963 1.00 94.56 115 PRO A N 1
ATOM 838 C CA . PRO A 1 115 ? -11.053 7.341 -25.718 1.00 94.56 115 PRO A CA 1
ATOM 839 C C . PRO A 1 115 ? -10.439 6.065 -25.122 1.00 94.56 115 PRO A C 1
ATOM 841 O O . PRO A 1 115 ? -11.146 5.077 -24.925 1.00 94.56 115 PRO A O 1
ATOM 844 N N . ARG A 1 116 ? -9.131 6.040 -24.845 1.00 95.06 116 ARG A N 1
ATOM 845 C CA . ARG A 1 116 ? -8.464 4.851 -24.297 1.00 95.06 116 ARG A CA 1
ATOM 846 C C . ARG A 1 116 ? -8.850 4.654 -22.827 1.00 95.06 116 ARG A C 1
ATOM 848 O O . ARG A 1 116 ? -9.086 5.619 -22.101 1.00 95.06 116 ARG A O 1
ATOM 855 N N . LYS A 1 117 ? -8.883 3.395 -22.365 1.00 95.12 117 LYS A N 1
ATOM 856 C CA . LYS A 1 117 ? -9.029 3.084 -20.932 1.00 95.12 117 LYS A CA 1
ATOM 857 C C . LYS A 1 117 ? -7.884 3.752 -20.169 1.00 95.12 117 LYS A C 1
ATOM 859 O O . LYS A 1 117 ? -6.729 3.547 -20.526 1.00 95.12 117 LYS A O 1
ATOM 864 N N . THR A 1 118 ? -8.203 4.507 -19.118 1.00 96.44 118 THR A N 1
ATOM 865 C CA . THR A 1 118 ? -7.232 5.293 -18.335 1.00 96.44 118 THR A CA 1
ATOM 866 C C . THR A 1 118 ? -6.054 4.459 -17.829 1.00 96.44 118 THR A C 1
ATOM 868 O O . THR A 1 118 ? -4.923 4.936 -17.867 1.00 96.44 118 THR A O 1
ATOM 871 N N . CYS A 1 119 ? -6.322 3.215 -17.419 1.00 96.88 119 CYS A N 1
ATOM 872 C CA . CYS A 1 119 ? -5.331 2.184 -17.124 1.00 96.88 119 CYS A CA 1
ATOM 873 C C . CYS A 1 119 ? -5.727 0.865 -17.801 1.00 96.88 119 CYS A C 1
ATOM 875 O O . CYS A 1 119 ? -6.917 0.599 -18.006 1.00 96.88 119 CYS A O 1
ATOM 877 N N . CYS A 1 120 ? -4.734 0.042 -18.130 1.00 95.62 120 CYS A N 1
ATOM 878 C CA . CYS A 1 120 ? -4.930 -1.303 -18.652 1.00 95.62 120 CYS A CA 1
ATOM 879 C C . CYS A 1 120 ? -5.459 -2.280 -17.590 1.00 95.62 120 CYS A C 1
ATOM 881 O O . CYS A 1 120 ? -5.555 -1.978 -16.400 1.00 95.62 120 CYS A O 1
ATOM 883 N N . GLU A 1 121 ? -5.853 -3.466 -18.047 1.00 93.75 121 GLU A N 1
ATOM 884 C CA . GLU A 1 121 ? -6.308 -4.550 -17.181 1.00 93.75 121 GLU A CA 1
ATOM 885 C C . GLU A 1 121 ? -5.200 -5.012 -16.226 1.00 93.75 121 GLU A C 1
ATOM 887 O O . GLU A 1 121 ? -4.024 -4.995 -16.582 1.00 93.75 121 GLU A O 1
ATOM 892 N N . GLY A 1 122 ? -5.572 -5.338 -14.987 1.00 90.50 122 GLY A N 1
ATOM 893 C CA . GLY A 1 122 ? -4.620 -5.525 -13.888 1.00 90.50 122 GLY A CA 1
ATOM 894 C C . GLY A 1 122 ? -4.074 -4.224 -13.280 1.00 90.50 122 GLY A C 1
ATOM 895 O O . GLY A 1 122 ? -3.334 -4.302 -12.309 1.00 90.50 122 GLY A O 1
ATOM 896 N N . PHE A 1 123 ? -4.454 -3.037 -13.780 1.00 94.31 123 PHE A N 1
ATOM 897 C CA . PHE A 1 123 ? -4.002 -1.738 -13.254 1.00 94.31 123 PHE A CA 1
ATOM 898 C C . PHE A 1 123 ? -5.170 -0.801 -12.898 1.00 94.31 123 PHE A C 1
ATOM 900 O O . PHE A 1 123 ? -6.285 -0.911 -13.427 1.00 94.31 123 PHE A O 1
ATOM 907 N N . GLN A 1 124 ? -4.928 0.125 -11.971 1.00 94.62 124 GLN A N 1
ATOM 908 C CA . GLN A 1 124 ? -5.880 1.150 -11.539 1.00 94.62 124 GLN A CA 1
ATOM 909 C C . GLN A 1 124 ? -5.209 2.509 -11.324 1.00 94.62 124 GLN A C 1
ATOM 911 O O . GLN A 1 124 ? -3.998 2.599 -11.123 1.00 94.62 124 GLN A O 1
ATOM 916 N N . LYS A 1 125 ? -6.010 3.579 -11.395 1.00 94.75 125 LYS A N 1
ATOM 917 C CA . LYS A 1 125 ? -5.556 4.952 -11.150 1.00 94.75 125 LYS A CA 1
ATOM 918 C C . LYS A 1 125 ? -5.311 5.138 -9.650 1.00 94.75 125 LYS A C 1
ATOM 920 O O . LYS A 1 125 ? -6.266 5.217 -8.883 1.00 94.75 125 LYS A O 1
ATOM 925 N N . THR A 1 126 ? -4.049 5.298 -9.279 1.00 91.56 126 THR A N 1
ATOM 926 C CA . THR A 1 126 ? -3.579 5.505 -7.904 1.00 91.56 126 THR A CA 1
ATOM 927 C C . THR A 1 126 ? -2.816 6.829 -7.818 1.00 91.56 126 THR A C 1
ATOM 929 O O . THR A 1 126 ? -2.252 7.302 -8.808 1.00 91.56 126 THR A O 1
ATOM 932 N N . TRP A 1 127 ? -2.825 7.470 -6.649 1.00 88.25 127 TRP A N 1
ATOM 933 C CA . TRP A 1 127 ? -1.993 8.645 -6.385 1.00 88.25 127 TRP A CA 1
ATOM 934 C C . TRP A 1 127 ? -0.576 8.215 -5.991 1.00 88.25 127 TRP A C 1
ATOM 936 O O . TRP A 1 127 ? -0.412 7.384 -5.102 1.00 88.25 127 TRP A O 1
ATOM 946 N N . THR A 1 128 ? 0.443 8.779 -6.635 1.00 83.12 128 THR A N 1
ATOM 947 C CA . THR A 1 128 ? 1.858 8.564 -6.299 1.00 83.12 128 THR A CA 1
ATOM 948 C C . THR A 1 128 ? 2.563 9.908 -6.099 1.00 83.12 128 THR A C 1
ATOM 950 O O . THR A 1 128 ? 1.992 10.969 -6.350 1.00 83.12 128 THR A O 1
ATOM 953 N N . PHE A 1 129 ? 3.837 9.888 -5.695 1.00 82.69 129 PHE A N 1
ATOM 954 C CA . PHE A 1 129 ? 4.665 11.100 -5.596 1.00 82.69 129 PHE A CA 1
ATOM 955 C C . PHE A 1 129 ? 4.840 11.852 -6.935 1.00 82.69 129 PHE A C 1
ATOM 957 O O . PHE A 1 129 ? 5.241 13.010 -6.942 1.00 82.69 129 PHE A O 1
ATOM 964 N N . GLN A 1 130 ? 4.512 11.212 -8.064 1.00 84.25 130 GLN A N 1
ATOM 965 C CA . GLN A 1 130 ? 4.523 11.784 -9.417 1.00 84.25 130 GLN A CA 1
ATOM 966 C C . GLN A 1 130 ? 3.108 12.150 -9.915 1.00 84.25 130 GLN A C 1
ATOM 968 O O . GLN A 1 130 ? 2.893 12.323 -11.115 1.00 84.25 130 GLN A O 1
ATOM 973 N N . GLY A 1 131 ? 2.126 12.237 -9.013 1.00 91.06 131 GLY A N 1
ATOM 974 C CA . GLY A 1 131 ? 0.725 12.506 -9.331 1.00 91.06 131 GLY A CA 1
ATOM 975 C C . GLY A 1 131 ? -0.088 11.237 -9.601 1.00 91.06 131 GLY A C 1
ATOM 976 O O . GLY A 1 131 ? 0.256 10.143 -9.156 1.00 91.06 131 GLY A O 1
ATOM 977 N N . PHE A 1 132 ? -1.204 11.360 -10.324 1.00 94.50 132 PHE A N 1
ATOM 978 C CA . PHE A 1 132 ? -2.022 10.192 -10.658 1.00 94.50 132 PHE A CA 1
ATOM 979 C C . PHE A 1 132 ? -1.357 9.325 -11.730 1.00 94.50 132 PHE A C 1
ATOM 981 O O . PHE A 1 132 ? -1.113 9.785 -12.845 1.00 94.50 132 PHE A O 1
ATOM 988 N N . ARG A 1 133 ? -1.133 8.048 -11.412 1.00 95.81 133 ARG A N 1
ATOM 989 C CA . ARG A 1 133 ? -0.519 7.054 -12.303 1.00 95.81 133 ARG A CA 1
ATOM 990 C C . ARG A 1 133 ? -1.28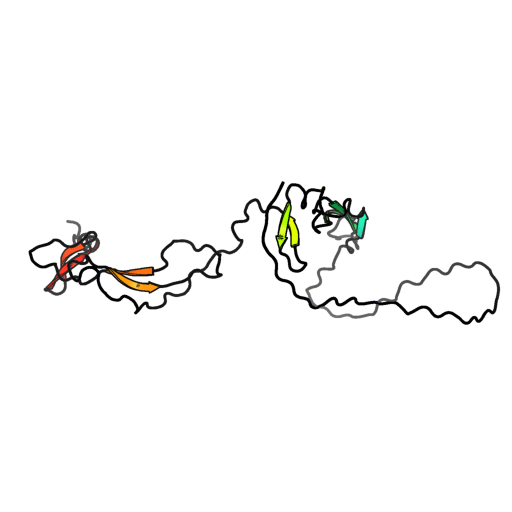2 5.729 -12.243 1.00 95.81 133 ARG A C 1
ATOM 992 O O . ARG A 1 133 ? -2.107 5.514 -11.359 1.00 95.81 133 ARG A O 1
ATOM 999 N N . CYS A 1 134 ? -1.023 4.850 -13.199 1.00 95.62 134 CYS A N 1
ATOM 1000 C CA . CYS A 1 134 ? -1.524 3.484 -13.198 1.00 95.62 134 CYS A CA 1
ATOM 1001 C C . CYS A 1 134 ? -0.583 2.595 -12.381 1.00 95.62 134 CYS A C 1
ATOM 1003 O O . CYS A 1 134 ? 0.554 2.365 -12.792 1.00 95.62 134 CYS A O 1
ATOM 1005 N N . ALA A 1 135 ? -1.062 2.113 -11.237 1.00 91.75 135 ALA A N 1
ATOM 1006 C CA . ALA A 1 135 ? -0.397 1.108 -10.408 1.00 91.75 135 ALA A CA 1
ATOM 1007 C C . ALA A 1 135 ? -1.123 -0.236 -10.551 1.00 91.75 135 ALA A C 1
ATOM 1009 O O . ALA A 1 135 ? -2.247 -0.270 -11.062 1.00 91.75 135 ALA A O 1
ATOM 1010 N N . ALA A 1 136 ? -0.482 -1.336 -10.148 1.00 90.44 136 ALA A N 1
ATOM 1011 C CA . ALA A 1 136 ? -1.135 -2.641 -10.139 1.00 90.44 136 ALA A CA 1
ATOM 1012 C C . ALA A 1 136 ? -2.427 -2.583 -9.305 1.00 90.44 136 ALA A C 1
ATOM 1014 O O . ALA A 1 136 ? -2.547 -1.808 -8.355 1.00 90.44 136 ALA A O 1
ATOM 1015 N N . ARG A 1 137 ? -3.424 -3.377 -9.691 1.00 82.31 137 ARG A N 1
ATOM 1016 C CA . ARG A 1 137 ? -4.553 -3.682 -8.818 1.00 82.31 137 ARG A CA 1
ATOM 1017 C C . ARG A 1 137 ? -4.047 -4.675 -7.798 1.00 82.31 137 ARG A C 1
ATOM 1019 O O . ARG A 1 137 ? -3.894 -5.850 -8.119 1.00 82.31 137 ARG A O 1
ATOM 1026 N N . ASP A 1 138 ? -3.807 -4.198 -6.589 1.00 73.06 138 ASP A N 1
ATOM 1027 C CA . ASP A 1 138 ? -3.618 -5.093 -5.463 1.00 73.06 138 ASP A CA 1
ATOM 1028 C C . ASP A 1 138 ? -4.930 -5.868 -5.283 1.00 73.06 138 ASP A C 1
ATOM 1030 O O . ASP A 1 138 ? -5.952 -5.299 -4.896 1.00 73.06 138 ASP A O 1
ATOM 1034 N N . GLU A 1 139 ? -4.914 -7.176 -5.548 1.00 57.88 139 GLU A N 1
ATOM 1035 C CA . GLU A 1 139 ? -6.042 -8.077 -5.240 1.00 57.88 139 GLU A CA 1
ATOM 1036 C C . GLU A 1 139 ? -6.238 -8.243 -3.709 1.00 57.88 139 GLU A C 1
ATOM 1038 O O . GLU A 1 139 ? -7.134 -8.939 -3.233 1.00 57.88 139 GLU A O 1
ATOM 1043 N N . HIS A 1 140 ? -5.409 -7.531 -2.937 1.00 53.25 140 HIS A N 1
ATOM 1044 C CA . HIS A 1 140 ? -5.521 -7.266 -1.511 1.00 53.25 140 HIS A CA 1
ATOM 1045 C C . HIS A 1 140 ? -5.126 -5.810 -1.190 1.00 53.25 140 HIS A C 1
ATOM 1047 O O . HIS A 1 140 ? -4.148 -5.545 -0.497 1.00 53.25 140 HIS A O 1
ATOM 1053 N N . SER A 1 141 ? -5.900 -4.826 -1.669 1.00 56.84 141 SER A N 1
ATOM 1054 C CA . SER A 1 141 ? -5.739 -3.420 -1.244 1.00 56.84 141 SER A CA 1
ATOM 1055 C C . SER A 1 141 ? -6.350 -3.119 0.142 1.00 56.84 141 SER A C 1
ATOM 1057 O O . SER A 1 141 ? -6.680 -1.967 0.449 1.00 56.84 141 SER A O 1
ATOM 1059 N N . GLU A 1 142 ? -6.507 -4.131 0.999 1.00 55.00 142 GLU A N 1
ATOM 1060 C CA . GLU A 1 142 ? -6.682 -3.921 2.436 1.00 55.00 142 GLU A CA 1
ATOM 1061 C C . GLU A 1 142 ? -5.316 -3.546 3.016 1.00 55.00 142 GLU A C 1
ATOM 1063 O O . GLU A 1 142 ? -4.507 -4.397 3.364 1.00 55.00 142 GLU A O 1
ATOM 1068 N N . ARG A 1 143 ? -5.060 -2.229 2.977 1.00 53.06 143 ARG A N 1
ATOM 1069 C CA . ARG A 1 143 ? -3.952 -1.462 3.576 1.00 53.06 143 ARG A CA 1
ATOM 1070 C C . ARG A 1 143 ? -2.855 -2.317 4.219 1.00 53.06 143 ARG A C 1
ATOM 1072 O O . ARG A 1 143 ? -3.032 -2.820 5.324 1.00 53.06 143 ARG A O 1
ATOM 1079 N N . ILE A 1 144 ? -1.679 -2.341 3.587 1.00 60.22 144 ILE A N 1
ATOM 1080 C CA . ILE A 1 144 ? -0.453 -2.916 4.160 1.00 60.22 144 ILE A CA 1
ATOM 1081 C C . ILE A 1 144 ? 0.021 -2.053 5.342 1.00 60.22 144 ILE A C 1
ATOM 1083 O O . ILE A 1 144 ? 0.924 -1.227 5.221 1.00 60.22 144 ILE A O 1
ATOM 1087 N N . CYS A 1 145 ? -0.625 -2.232 6.489 1.00 70.44 145 CYS A N 1
ATOM 1088 C CA . CYS A 1 145 ? -0.129 -1.867 7.803 1.00 70.44 145 CYS A CA 1
ATOM 1089 C C . CYS A 1 145 ? -0.901 -2.641 8.878 1.00 70.44 145 CYS A C 1
ATOM 1091 O O . CYS A 1 145 ? -2.109 -2.467 9.051 1.00 70.44 145 CYS A O 1
ATOM 1093 N N . GLU A 1 146 ? -0.184 -3.467 9.637 1.00 82.00 146 GLU A N 1
ATOM 1094 C CA . GLU A 1 146 ? -0.699 -4.000 10.894 1.00 82.00 146 GLU A CA 1
ATOM 1095 C C . GLU A 1 146 ? -0.785 -2.846 11.899 1.00 82.00 146 GLU A C 1
ATOM 1097 O O . GLU A 1 146 ? 0.195 -2.140 12.146 1.00 82.00 146 GLU A O 1
ATOM 1102 N N . GLY A 1 147 ? -1.976 -2.610 12.442 1.00 87.25 147 GLY A N 1
ATOM 1103 C CA . GLY A 1 147 ? -2.185 -1.587 13.452 1.00 87.25 147 GLY A CA 1
ATOM 1104 C C . GLY A 1 147 ? -1.715 -2.068 14.821 1.00 87.25 147 GLY A C 1
ATOM 1105 O O . GLY A 1 147 ? -2.065 -3.166 15.264 1.00 87.25 147 GLY A O 1
ATOM 1106 N N . GLN A 1 148 ? -0.991 -1.213 15.541 1.00 92.69 148 GLN A N 1
ATOM 1107 C CA . GLN A 1 148 ? -0.666 -1.431 16.944 1.00 92.69 148 GLN A CA 1
ATOM 1108 C C . GLN A 1 148 ? -1.601 -0.617 17.843 1.00 92.69 148 GLN A C 1
ATOM 1110 O O . GLN A 1 148 ? -1.893 0.557 17.607 1.00 92.69 148 GLN A O 1
ATOM 1115 N N . TRP A 1 149 ? -2.059 -1.239 18.927 1.00 93.62 149 TRP A N 1
ATOM 1116 C CA . TRP A 1 149 ? -2.776 -0.537 19.983 1.00 93.62 149 TRP A CA 1
ATOM 1117 C C . TRP A 1 149 ? -1.841 0.400 20.756 1.00 93.62 149 TRP A C 1
ATOM 1119 O O . TRP A 1 149 ? -0.784 -0.023 21.228 1.00 93.62 149 TRP A O 1
ATOM 1129 N N . THR A 1 150 ? -2.265 1.648 20.971 1.00 94.25 150 THR A N 1
ATOM 1130 C CA . THR A 1 150 ? -1.599 2.550 21.919 1.00 94.25 150 THR A CA 1
ATOM 1131 C C . THR A 1 150 ? -1.699 2.011 23.345 1.00 94.25 150 THR A C 1
ATOM 1133 O O . THR A 1 150 ? -2.591 1.221 23.678 1.00 94.25 150 THR A O 1
ATOM 1136 N N . ALA A 1 151 ? -0.847 2.525 24.235 1.00 94.44 151 ALA A N 1
ATOM 1137 C CA . ALA A 1 151 ? -1.048 2.362 25.669 1.00 94.44 151 ALA A CA 1
ATOM 1138 C C . ALA A 1 151 ? -2.453 2.840 26.092 1.00 94.44 151 ALA A C 1
ATOM 1140 O O . ALA A 1 151 ? -3.013 3.788 25.526 1.00 94.44 151 ALA A O 1
ATOM 1141 N N . TRP A 1 152 ? -3.017 2.177 27.104 1.00 94.38 152 TRP A N 1
ATOM 1142 C CA . TRP A 1 152 ? -4.284 2.570 27.713 1.00 94.38 152 TRP A CA 1
ATOM 1143 C C . TRP A 1 152 ? -4.138 3.929 28.403 1.00 94.38 152 TRP A C 1
ATOM 1145 O O . TRP A 1 152 ? -3.371 4.080 29.351 1.00 94.38 152 TRP A O 1
ATOM 1155 N N . THR A 1 153 ? -4.904 4.912 27.939 1.00 94.25 153 THR A N 1
ATOM 1156 C CA . THR A 1 153 ? -4.980 6.249 28.534 1.00 94.25 153 THR A CA 1
ATOM 1157 C C . THR A 1 153 ? -6.159 6.295 29.509 1.00 94.25 153 THR A C 1
ATOM 1159 O O . THR A 1 153 ? -7.274 5.984 29.079 1.00 94.25 153 THR A O 1
ATOM 1162 N N . PRO A 1 154 ? -5.967 6.670 30.790 1.00 92.50 154 PRO A N 1
ATOM 1163 C CA . PRO A 1 154 ? -7.059 6.776 31.756 1.00 92.50 154 PRO A CA 1
ATOM 1164 C C . PRO A 1 154 ? -8.182 7.704 31.272 1.00 92.50 154 PRO A C 1
ATOM 1166 O O . PRO A 1 154 ? -7.933 8.845 30.887 1.00 92.50 154 PRO A O 1
ATOM 1169 N N . ASP A 1 155 ? -9.421 7.218 31.307 1.00 85.88 155 ASP A N 1
ATOM 1170 C CA . ASP A 1 155 ? -10.610 7.959 30.878 1.00 85.88 155 ASP A CA 1
ATOM 1171 C C . ASP A 1 155 ? -11.358 8.485 32.105 1.00 85.88 155 ASP A C 1
ATOM 1173 O O . ASP A 1 155 ? -12.067 7.750 32.791 1.00 85.88 155 ASP A O 1
ATOM 1177 N N . SER A 1 156 ? -11.193 9.776 32.391 1.00 77.50 156 SER A N 1
ATOM 1178 C CA . SER A 1 156 ? -11.893 10.456 33.482 1.00 77.50 156 SER A CA 1
ATOM 1179 C C . SER A 1 156 ? -13.256 11.033 33.076 1.00 77.50 156 SER A C 1
ATOM 1181 O O . SER A 1 156 ? -13.980 11.527 33.945 1.00 77.50 156 SER A O 1
ATOM 1183 N N . SER A 1 157 ? -13.630 10.961 31.791 1.00 72.06 157 SER A N 1
ATOM 1184 C CA . SER A 1 157 ? -14.797 11.665 31.237 1.00 72.06 157 SER A CA 1
ATOM 1185 C C . SER A 1 157 ? -16.140 11.058 31.650 1.00 72.06 157 SER A C 1
ATOM 1187 O O . SER A 1 157 ? -17.131 11.780 31.756 1.00 72.06 157 SER A O 1
ATOM 1189 N N . ASN A 1 158 ? -16.190 9.747 31.919 1.00 69.19 158 ASN A N 1
ATOM 1190 C CA . ASN A 1 158 ? -17.412 9.067 32.351 1.00 69.19 158 ASN A CA 1
ATOM 1191 C C . ASN A 1 158 ? -17.151 7.962 33.390 1.00 69.19 158 ASN A C 1
ATOM 1193 O O . ASN A 1 158 ? -17.275 6.761 33.132 1.00 69.19 158 ASN A O 1
ATOM 1197 N N . ASN A 1 159 ? -16.848 8.413 34.607 1.00 72.56 159 ASN A N 1
ATOM 1198 C CA . ASN A 1 159 ? -16.728 7.580 35.806 1.00 72.56 159 ASN A CA 1
ATOM 1199 C C . ASN A 1 159 ? -18.083 7.169 36.425 1.00 72.56 159 ASN A C 1
ATOM 1201 O O . ASN A 1 159 ? -18.110 6.518 37.474 1.00 72.56 159 ASN A O 1
ATOM 1205 N N . THR A 1 160 ? -19.215 7.546 35.820 1.00 81.81 160 THR A N 1
ATOM 1206 C CA . THR A 1 160 ? -20.544 7.281 36.381 1.00 81.81 160 THR A CA 1
ATOM 1207 C C . THR A 1 160 ? -20.963 5.840 36.123 1.00 81.81 160 THR A C 1
ATOM 1209 O O . THR A 1 160 ? -21.162 5.409 34.990 1.00 81.81 160 THR A O 1
ATOM 1212 N N . CYS A 1 161 ? -21.153 5.090 37.203 1.00 83.75 161 CYS A N 1
ATOM 1213 C CA . CYS A 1 161 ? -21.697 3.742 37.147 1.00 83.75 161 CYS A CA 1
ATOM 1214 C C . CYS A 1 161 ? -23.154 3.730 36.670 1.00 83.75 161 CYS A C 1
ATOM 1216 O O . CYS A 1 161 ? -24.015 4.333 37.309 1.00 83.75 161 CYS A O 1
ATOM 1218 N N . SER A 1 162 ? -23.450 2.953 35.623 1.00 83.19 162 SER A N 1
ATOM 1219 C CA . SER A 1 162 ? -24.826 2.719 35.148 1.00 83.19 162 SER A CA 1
ATOM 1220 C C . SER A 1 162 ? -25.739 2.055 36.191 1.00 83.19 162 SER A C 1
ATOM 1222 O O . SER A 1 162 ? -26.954 2.228 36.151 1.00 83.19 162 SER A O 1
ATOM 1224 N N . SER A 1 163 ? -25.163 1.324 37.150 1.00 83.00 163 SER A N 1
ATOM 1225 C CA . SER A 1 163 ? -25.832 0.868 38.372 1.00 83.00 163 SER A CA 1
ATOM 1226 C C . SER A 1 163 ? -24.835 0.863 39.543 1.00 83.00 163 SER A C 1
ATOM 1228 O O . SER A 1 163 ? -23.713 0.381 39.374 1.00 83.00 163 SER A O 1
ATOM 1230 N N . PRO A 1 164 ? -25.190 1.386 40.731 1.00 84.50 164 PRO A N 1
ATOM 1231 C CA . PRO A 1 164 ? -24.265 1.540 41.854 1.00 84.50 164 PRO A CA 1
ATOM 1232 C C . PRO A 1 164 ? -24.196 0.317 42.790 1.00 84.50 164 PRO A C 1
ATOM 1234 O O . PRO A 1 164 ? -23.713 0.458 43.911 1.00 84.50 164 PRO A O 1
ATOM 1237 N N . CYS A 1 165 ? -24.707 -0.851 42.393 1.00 87.00 165 CYS A N 1
ATOM 1238 C CA . CYS A 1 165 ? -24.745 -2.050 43.237 1.00 87.00 165 CYS A CA 1
ATOM 1239 C C . CYS A 1 165 ? -24.694 -3.351 42.422 1.00 87.00 165 CYS A C 1
ATOM 1241 O O . CYS A 1 165 ? -24.928 -3.360 41.210 1.00 87.00 165 CYS A O 1
ATOM 1243 N N . GLY A 1 166 ? -24.434 -4.461 43.113 1.00 88.12 166 GLY A N 1
ATOM 1244 C CA . GLY A 1 166 ? -24.614 -5.823 42.611 1.00 88.12 166 GLY A CA 1
ATOM 1245 C C . GLY A 1 166 ? -23.615 -6.275 41.543 1.00 88.12 166 GLY A C 1
ATOM 1246 O O . GLY A 1 166 ? -23.898 -7.257 40.857 1.00 88.12 166 GLY A O 1
ATOM 1247 N N . MET A 1 167 ? -22.507 -5.544 41.347 1.00 89.00 167 MET A N 1
ATOM 1248 C CA . MET A 1 167 ? -21.629 -5.654 40.165 1.00 89.00 167 MET A CA 1
ATOM 1249 C C . MET A 1 167 ? -22.374 -5.460 38.827 1.00 89.00 167 MET A C 1
ATOM 1251 O O . MET A 1 167 ? -21.913 -5.880 37.769 1.00 89.00 167 MET A O 1
ATOM 1255 N N . CYS A 1 168 ? -23.541 -4.807 38.863 1.00 85.62 168 CYS A N 1
ATOM 1256 C CA . CYS A 1 168 ? -24.422 -4.633 37.707 1.00 85.62 168 CYS A CA 1
ATOM 1257 C C . CYS A 1 168 ? -24.076 -3.420 36.841 1.00 85.62 168 CYS A C 1
ATOM 1259 O O . CYS A 1 168 ? -24.466 -3.359 35.676 1.00 85.62 168 CYS A O 1
ATOM 1261 N N . GLY A 1 169 ? -23.397 -2.422 37.408 1.00 87.06 169 GLY A N 1
ATOM 1262 C CA . GLY A 1 169 ? -22.919 -1.280 36.641 1.00 87.06 169 GLY A CA 1
ATOM 1263 C C . GLY A 1 169 ? -21.580 -1.575 35.986 1.00 87.06 169 GLY A C 1
ATOM 1264 O O . GLY A 1 169 ? -20.793 -2.373 36.492 1.00 87.06 169 GLY A O 1
ATOM 1265 N N . ARG A 1 170 ? -21.290 -0.863 34.901 1.00 87.06 170 ARG A N 1
ATOM 1266 C CA . ARG A 1 170 ? -19.929 -0.703 34.381 1.00 87.06 170 ARG A CA 1
ATOM 1267 C C . ARG A 1 170 ? -19.642 0.788 34.261 1.00 87.06 170 ARG A C 1
ATOM 1269 O O . ARG A 1 170 ? -20.550 1.549 33.924 1.00 87.06 170 ARG A O 1
ATOM 1276 N N . LYS A 1 171 ? -18.400 1.193 34.506 1.00 87.19 171 LYS A N 1
ATOM 1277 C CA . LYS A 1 171 ? -17.891 2.534 34.172 1.00 87.19 171 LYS A CA 1
ATOM 1278 C C . LYS A 1 171 ? -16.676 2.401 33.259 1.00 87.19 171 LYS A C 1
ATOM 1280 O O . LYS A 1 171 ? -16.035 1.348 33.242 1.00 87.19 171 LYS A O 1
ATOM 1285 N N . ARG A 1 172 ? -16.390 3.444 32.482 1.00 89.19 172 ARG A N 1
ATOM 1286 C CA . ARG A 1 172 ? -15.180 3.510 31.654 1.00 89.19 172 ARG A CA 1
ATOM 1287 C C . ARG A 1 172 ? -14.006 3.897 32.540 1.00 89.19 172 ARG A C 1
ATOM 1289 O O . ARG A 1 172 ? -14.183 4.712 33.440 1.00 89.19 172 ARG A O 1
ATOM 1296 N N . ILE A 1 173 ? -12.849 3.284 32.304 1.00 89.62 173 ILE A N 1
ATOM 1297 C CA . ILE A 1 173 ? -11.617 3.574 33.057 1.00 89.62 173 ILE A CA 1
ATOM 1298 C C . ILE A 1 173 ? -10.431 3.914 32.160 1.00 89.62 173 ILE A C 1
ATOM 1300 O O . ILE A 1 173 ? -9.532 4.625 32.598 1.00 89.62 173 ILE A O 1
ATOM 1304 N N . ALA A 1 174 ? -10.419 3.445 30.910 1.00 91.75 174 ALA A N 1
ATOM 1305 C CA . ALA A 1 174 ? -9.383 3.796 29.949 1.00 91.75 174 ALA A CA 1
ATOM 1306 C C . ALA A 1 174 ? -9.876 3.709 28.500 1.00 91.75 174 ALA A C 1
ATOM 1308 O O . ALA A 1 174 ? -10.814 2.975 28.182 1.00 91.75 174 ALA A O 1
ATOM 1309 N N . THR A 1 175 ? -9.194 4.427 27.613 1.00 93.06 175 THR A N 1
ATOM 1310 C CA . THR A 1 175 ? -9.350 4.338 26.156 1.00 93.06 175 THR A CA 1
ATOM 1311 C C . THR A 1 175 ? -7.998 4.122 25.482 1.00 93.06 175 THR A C 1
ATOM 1313 O O . THR A 1 175 ? -6.951 4.402 26.067 1.00 93.06 175 THR A O 1
ATOM 1316 N N . ARG A 1 176 ? -8.007 3.589 24.260 1.00 93.88 176 ARG A N 1
ATOM 1317 C CA . ARG A 1 176 ? -6.812 3.431 23.418 1.00 93.88 176 ARG A CA 1
ATOM 1318 C C . ARG A 1 176 ? -7.158 3.651 21.949 1.00 93.88 176 ARG A C 1
ATOM 1320 O O . ARG A 1 176 ? -8.317 3.498 21.552 1.00 93.88 176 ARG A O 1
ATOM 1327 N N . LYS A 1 177 ? -6.156 3.993 21.145 1.00 93.25 177 LYS A N 1
ATOM 1328 C CA . LYS A 1 177 ? -6.268 4.146 19.690 1.00 93.25 177 LYS A CA 1
ATOM 1329 C C . LYS A 1 177 ? -5.530 3.016 18.978 1.00 93.25 177 LYS A C 1
ATOM 1331 O O . LYS A 1 177 ? -4.682 2.359 19.573 1.00 93.25 177 LYS A O 1
ATOM 1336 N N . CYS A 1 178 ? -5.891 2.795 17.722 1.00 92.50 178 CYS A N 1
ATOM 1337 C CA . CYS A 1 178 ? -5.128 1.962 16.804 1.00 92.50 178 CYS A CA 1
ATOM 1338 C C . CYS A 1 178 ? -4.273 2.900 15.947 1.00 92.50 178 CYS A C 1
ATOM 1340 O O . CYS A 1 178 ? -4.817 3.866 15.408 1.00 92.50 178 CYS A O 1
ATOM 1342 N N . GLU A 1 179 ? -2.969 2.652 15.872 1.00 90.31 179 GLU A N 1
ATOM 1343 C CA . GLU A 1 179 ? -2.008 3.469 15.128 1.00 90.31 179 GLU A CA 1
ATOM 1344 C C . GLU A 1 179 ? -1.154 2.571 14.209 1.00 90.31 179 GLU A C 1
ATOM 1346 O O . GLU A 1 179 ? -0.814 1.460 14.620 1.00 90.31 179 GLU A O 1
ATOM 1351 N N . PRO A 1 180 ? -0.782 3.010 12.989 1.00 86.06 180 PRO A N 1
ATOM 1352 C CA . PRO A 1 180 ? -1.147 4.278 12.341 1.00 86.06 180 PRO A CA 1
ATOM 1353 C C . PRO A 1 180 ? -2.650 4.417 12.030 1.00 86.06 180 PRO A C 1
ATOM 1355 O O . PRO A 1 180 ? -3.380 3.429 11.955 1.00 86.06 180 PRO A O 1
ATOM 1358 N N . GLU A 1 181 ? -3.132 5.650 11.837 1.00 82.25 181 GLU A N 1
ATOM 1359 C CA . GLU A 1 181 ? -4.530 5.868 11.444 1.00 82.25 181 GLU A CA 1
ATOM 1360 C C . GLU A 1 181 ? -4.831 5.221 10.080 1.00 82.25 181 GLU A C 1
ATOM 1362 O O . GLU A 1 181 ? -4.094 5.384 9.110 1.00 82.25 181 GLU A O 1
ATOM 1367 N N . GLY A 1 182 ? -5.941 4.480 10.017 1.00 75.12 182 GLY A N 1
ATOM 1368 C CA . GLY A 1 182 ? -6.351 3.692 8.851 1.00 75.12 182 GLY A CA 1
ATOM 1369 C C . GLY A 1 182 ? -5.966 2.211 8.925 1.00 75.12 182 GLY A C 1
ATOM 1370 O O . GLY A 1 182 ? -6.607 1.403 8.256 1.00 75.12 182 GLY A O 1
ATOM 1371 N N . CYS A 1 183 ? -4.992 1.839 9.752 1.00 83.94 183 CYS A N 1
ATOM 1372 C CA . CYS A 1 183 ? -4.559 0.452 9.932 1.00 83.94 183 CYS A CA 1
ATOM 1373 C C . CYS A 1 183 ? -5.540 -0.344 10.808 1.00 83.94 183 CYS A C 1
ATOM 1375 O O . CYS A 1 183 ? -6.318 0.234 11.575 1.00 83.94 183 CYS A O 1
ATOM 1377 N N . GLU A 1 184 ? -5.522 -1.672 10.687 1.00 85.75 184 GLU A N 1
ATOM 1378 C CA . GLU A 1 184 ? -6.400 -2.557 11.459 1.00 85.75 184 GLU A CA 1
ATOM 1379 C C . GLU A 1 184 ? -5.634 -3.228 12.602 1.00 85.75 184 GLU A C 1
ATOM 1381 O O . GLU A 1 184 ? -4.568 -3.805 12.404 1.00 85.75 184 GLU A O 1
ATOM 1386 N N . CYS A 1 185 ? -6.175 -3.122 13.816 1.00 87.56 185 CYS A N 1
ATOM 1387 C CA . CYS A 1 185 ? -5.633 -3.757 15.013 1.00 87.56 185 CYS A CA 1
ATOM 1388 C C . CYS A 1 185 ? -6.422 -5.029 15.328 1.00 87.56 185 CYS A C 1
ATOM 1390 O O . CYS A 1 185 ? -7.645 -5.040 15.210 1.00 87.56 185 CYS A O 1
ATOM 1392 N N . SER A 1 186 ? -5.750 -6.063 15.841 1.00 87.81 186 SER A N 1
ATOM 1393 C CA . SER A 1 186 ? -6.434 -7.259 16.346 1.00 87.81 186 SER A CA 1
ATOM 1394 C C . SER A 1 186 ? -7.308 -6.933 17.570 1.00 87.81 186 SER A C 1
ATOM 1396 O O . SER A 1 186 ? -6.839 -6.319 18.536 1.00 87.81 186 SER A O 1
ATOM 1398 N N . GLY A 1 187 ? -8.579 -7.346 17.529 1.00 84.12 187 GLY A N 1
ATOM 1399 C CA . GLY A 1 187 ? -9.607 -7.013 18.524 1.00 84.12 187 GLY A CA 1
ATOM 1400 C C . GLY A 1 187 ? -10.334 -5.689 18.245 1.00 84.12 187 GLY A C 1
ATOM 1401 O O . GLY A 1 187 ? -9.935 -4.893 17.401 1.00 84.12 187 GLY A O 1
ATOM 1402 N N . ASN A 1 188 ? -11.431 -5.430 18.959 1.00 84.62 188 ASN A N 1
ATOM 1403 C CA . ASN A 1 188 ? -12.282 -4.245 18.758 1.00 84.62 188 ASN A CA 1
ATOM 1404 C C . ASN A 1 188 ? -12.416 -3.354 20.010 1.00 84.62 188 ASN A C 1
ATOM 1406 O O . ASN A 1 188 ? -13.100 -2.325 19.986 1.00 84.62 188 ASN A O 1
ATOM 1410 N N . GLU A 1 189 ? -11.752 -3.709 21.110 1.00 88.00 189 GLU A N 1
ATOM 1411 C CA . GLU A 1 189 ? -11.858 -3.048 22.408 1.00 88.00 189 GLU A CA 1
ATOM 1412 C C . GLU A 1 189 ? -11.066 -1.735 22.433 1.00 88.00 189 GLU A C 1
ATOM 1414 O O . GLU A 1 189 ? -9.911 -1.682 22.852 1.00 88.00 189 GLU A O 1
ATOM 1419 N N . LYS A 1 190 ? -11.708 -0.639 22.020 1.00 90.75 190 LYS A N 1
ATOM 1420 C CA . LYS A 1 190 ? -11.165 0.734 22.122 1.00 90.75 190 LYS A CA 1
ATOM 1421 C C . LYS A 1 190 ? -11.335 1.354 23.518 1.00 90.75 190 LYS A C 1
ATOM 1423 O O . LYS A 1 190 ? -10.803 2.428 23.794 1.00 90.75 190 LYS A O 1
ATOM 1428 N N . VAL A 1 191 ? -12.106 0.698 24.389 1.00 90.69 191 VAL A N 1
ATOM 1429 C CA . VAL A 1 191 ? -12.545 1.198 25.700 1.00 90.69 191 VAL A CA 1
ATOM 1430 C C . VAL A 1 191 ? -12.473 0.072 26.726 1.00 90.69 191 VAL A C 1
ATOM 1432 O O . VAL A 1 191 ? -13.050 -0.993 26.506 1.00 90.69 191 VAL A O 1
ATOM 1435 N N . LEU A 1 192 ? -11.814 0.327 27.854 1.00 90.81 192 LEU A N 1
ATOM 1436 C CA . LEU A 1 192 ? -11.748 -0.578 28.995 1.00 90.81 192 LEU A CA 1
ATOM 1437 C C . LEU A 1 192 ? -12.797 -0.186 30.042 1.00 90.81 192 LEU A C 1
ATOM 1439 O O . LEU A 1 192 ? -12.989 0.996 30.351 1.00 90.81 192 LEU A O 1
ATOM 1443 N N . TYR A 1 193 ? -13.457 -1.198 30.597 1.00 87.75 193 TYR A N 1
ATOM 1444 C CA . TYR A 1 193 ? -14.514 -1.062 31.591 1.00 87.75 193 TYR A CA 1
ATOM 1445 C C . TYR A 1 193 ? -14.174 -1.854 32.850 1.00 87.75 193 TYR A C 1
ATOM 1447 O O . TYR A 1 193 ? -13.651 -2.961 32.746 1.00 87.75 193 TYR A O 1
ATOM 1455 N N . GLU A 1 194 ? -14.578 -1.347 34.015 1.00 87.31 194 GLU A N 1
ATOM 1456 C CA . GLU A 1 194 ? -14.589 -2.125 35.262 1.00 87.31 194 GLU A CA 1
ATOM 1457 C C . GLU A 1 194 ? -16.015 -2.231 35.840 1.00 87.31 194 GLU A C 1
ATOM 1459 O O . GLU A 1 194 ? -16.842 -1.332 35.615 1.00 87.31 194 GLU A O 1
ATOM 1464 N N . PRO A 1 195 ? -16.340 -3.330 36.550 1.00 84.94 195 PRO A N 1
ATOM 1465 C CA . PRO A 1 195 ? -17.625 -3.497 37.216 1.00 84.94 195 PRO A CA 1
ATOM 1466 C C . PRO A 1 195 ? -17.768 -2.556 38.421 1.00 84.94 195 PRO A C 1
ATOM 1468 O O . PRO A 1 195 ? -16.812 -2.222 39.117 1.00 84.94 195 PRO A O 1
ATOM 1471 N N . CYS A 1 196 ? -19.000 -2.136 38.688 1.00 84.81 196 CYS A N 1
ATOM 1472 C CA . CYS A 1 196 ? -19.320 -1.163 39.726 1.00 84.81 196 CYS A CA 1
ATOM 1473 C C . CYS A 1 196 ? -19.803 -1.807 41.027 1.00 84.81 196 CYS A C 1
ATOM 1475 O O . CYS A 1 196 ? -20.791 -2.534 41.009 1.00 84.81 196 CYS A O 1
ATOM 1477 N N . LYS A 1 197 ? -19.165 -1.424 42.146 1.00 86.19 197 LYS A N 1
ATOM 1478 C CA . LYS A 1 197 ? -19.509 -1.721 43.556 1.00 86.19 197 LYS A CA 1
ATOM 1479 C C . LYS A 1 197 ? -20.038 -3.142 43.826 1.00 86.19 197 LYS A C 1
ATOM 1481 O O . LYS A 1 197 ? -21.210 -3.451 43.608 1.00 86.19 197 LYS A O 1
ATOM 1486 N N . ALA A 1 198 ? -19.212 -3.939 44.499 1.00 86.94 198 ALA A N 1
ATOM 1487 C CA . ALA A 1 198 ? -19.557 -5.291 44.935 1.00 86.94 198 ALA A CA 1
ATOM 1488 C C . ALA A 1 198 ? -20.675 -5.372 45.996 1.00 86.94 198 ALA A C 1
ATOM 1490 O O . ALA A 1 198 ? -21.174 -6.458 46.265 1.00 86.94 198 ALA A O 1
ATOM 1491 N N . VAL A 1 199 ? -21.120 -4.263 46.597 1.00 89.00 199 VAL A N 1
ATOM 1492 C CA . VAL A 1 199 ? -22.221 -4.278 47.580 1.00 89.00 199 VAL A CA 1
ATOM 1493 C C . VAL A 1 199 ? -23.518 -4.785 46.918 1.00 89.00 199 VAL A C 1
ATOM 1495 O O . VAL A 1 199 ? -23.893 -4.240 45.874 1.00 89.00 199 VAL A O 1
ATOM 1498 N N . PRO A 1 200 ? -24.228 -5.784 47.486 1.00 88.38 200 PRO A N 1
ATOM 1499 C CA . PRO A 1 200 ? -25.472 -6.296 46.917 1.00 88.38 200 PRO A CA 1
ATOM 1500 C C . PRO A 1 200 ? -26.533 -5.200 46.781 1.00 88.38 200 PRO A C 1
ATOM 1502 O O . PRO A 1 200 ? -26.571 -4.242 47.555 1.00 88.38 200 PRO A O 1
ATOM 1505 N N . CYS A 1 201 ? -27.409 -5.327 45.788 1.00 87.19 201 CYS A N 1
ATOM 1506 C CA . CYS A 1 201 ? -28.460 -4.339 45.582 1.00 87.19 201 CYS A CA 1
ATOM 1507 C C . CYS A 1 201 ? -29.534 -4.395 46.687 1.00 87.19 201 CYS A C 1
ATOM 1509 O O . CYS A 1 201 ? -29.845 -5.478 47.194 1.00 87.19 201 CYS A O 1
ATOM 1511 N N . PRO A 1 202 ? -30.147 -3.247 47.043 1.00 82.81 202 PRO A N 1
ATOM 1512 C CA . PRO A 1 202 ? -31.260 -3.218 47.986 1.00 82.81 202 PRO A CA 1
ATOM 1513 C C . PRO A 1 202 ? -32.451 -4.043 47.473 1.00 82.81 202 PRO A C 1
ATOM 1515 O O . PRO A 1 202 ? -32.569 -4.333 46.280 1.00 82.81 202 PRO A O 1
ATOM 1518 N N . ASN A 1 203 ? -33.350 -4.404 48.391 1.00 82.88 203 ASN A N 1
ATOM 1519 C CA . ASN A 1 203 ? -34.552 -5.211 48.134 1.00 82.88 203 ASN A CA 1
ATOM 1520 C C . ASN A 1 203 ? -34.272 -6.646 47.639 1.00 82.88 203 ASN A C 1
ATOM 1522 O O . ASN A 1 203 ? -35.102 -7.240 46.958 1.00 82.88 203 ASN A O 1
ATOM 1526 N N . GLY A 1 204 ? -33.105 -7.213 47.971 1.00 78.12 204 GLY A N 1
ATOM 1527 C CA . GLY A 1 204 ? -32.783 -8.621 47.697 1.00 78.12 204 GLY A CA 1
ATOM 1528 C C . GLY A 1 204 ? -32.531 -8.952 46.223 1.00 78.12 204 GLY A C 1
ATOM 1529 O O . GLY A 1 204 ? -32.519 -10.125 45.856 1.00 78.12 204 GLY A O 1
ATOM 1530 N N . ARG A 1 205 ? -32.327 -7.942 45.367 1.00 84.69 205 ARG A N 1
ATOM 1531 C CA . ARG A 1 205 ? -32.027 -8.153 43.946 1.00 84.69 205 ARG A CA 1
ATOM 1532 C C . ARG A 1 205 ? -30.676 -8.885 43.804 1.00 84.69 205 ARG A C 1
ATOM 1534 O O . ARG A 1 205 ? -29.701 -8.444 44.417 1.00 84.69 205 ARG A O 1
ATOM 1541 N N . PRO A 1 206 ? -30.599 -9.980 43.021 1.00 86.88 206 PRO A N 1
ATOM 1542 C CA . PRO A 1 206 ? -29.382 -10.780 42.907 1.00 86.88 206 PRO A CA 1
ATOM 1543 C C . PRO A 1 206 ? -28.233 -9.997 42.261 1.00 86.88 206 PRO A C 1
ATOM 1545 O O . PRO A 1 206 ? -28.449 -9.013 41.550 1.00 86.88 206 PRO A O 1
ATOM 1548 N N . CYS A 1 207 ? -27.009 -10.470 42.498 1.00 89.50 207 CYS A N 1
ATOM 1549 C CA . CYS A 1 207 ? -25.823 -10.026 41.771 1.00 89.50 207 CYS A CA 1
ATOM 1550 C C . CYS A 1 207 ? -25.987 -10.288 40.265 1.00 89.50 207 CYS A C 1
ATOM 1552 O O . CYS A 1 207 ? -26.628 -11.266 39.874 1.00 89.50 207 CYS A O 1
ATOM 1554 N N . CYS A 1 208 ? -25.408 -9.428 39.429 1.00 89.25 208 CYS A N 1
ATOM 1555 C CA . CYS A 1 208 ? -25.486 -9.585 37.978 1.00 89.25 208 CYS A CA 1
ATOM 1556 C C . CYS A 1 208 ? -24.601 -10.725 37.446 1.00 89.25 208 CYS A C 1
ATOM 1558 O O . CYS A 1 208 ? -23.787 -11.301 38.170 1.00 89.25 208 CYS A O 1
ATOM 1560 N N . ASP A 1 209 ? -24.778 -11.071 36.168 1.00 87.19 209 ASP A N 1
ATOM 1561 C CA . ASP A 1 209 ? -24.081 -12.195 35.543 1.00 87.19 209 ASP A CA 1
ATOM 1562 C C . ASP A 1 209 ? -22.556 -12.113 35.668 1.00 87.19 209 ASP A C 1
ATOM 1564 O O . ASP A 1 209 ? -21.951 -11.046 35.603 1.00 87.19 209 ASP A O 1
ATOM 1568 N N . GLY A 1 210 ? -21.948 -13.279 35.894 1.00 85.56 210 GLY A N 1
ATOM 1569 C CA . GLY A 1 210 ? -20.569 -13.418 36.370 1.00 85.56 210 GLY A CA 1
ATOM 1570 C C . GLY A 1 210 ? -20.435 -13.459 37.898 1.00 85.56 210 GLY A C 1
ATOM 1571 O O . GLY A 1 210 ? -19.498 -14.083 38.386 1.00 85.56 210 GLY A O 1
ATOM 1572 N N . PHE A 1 211 ? -21.394 -12.917 38.660 1.00 89.12 211 PHE A N 1
ATOM 1573 C CA . PHE A 1 211 ? -21.286 -12.749 40.116 1.00 89.12 211 PHE A CA 1
ATOM 1574 C C . PHE A 1 211 ? -22.374 -13.490 40.908 1.00 89.12 211 PHE A C 1
ATOM 1576 O O . PHE A 1 211 ? -23.445 -13.816 40.394 1.00 89.12 211 PHE A O 1
ATOM 1583 N N . VAL A 1 212 ? -22.097 -13.756 42.184 1.00 89.44 212 VAL A N 1
ATOM 1584 C CA . VAL A 1 212 ? -23.000 -14.370 43.173 1.00 89.44 212 VAL A CA 1
ATOM 1585 C C . VAL A 1 212 ? -22.794 -13.738 44.544 1.00 89.44 212 VAL A C 1
ATOM 1587 O O . VAL A 1 212 ? -21.739 -13.176 44.828 1.00 89.44 212 VAL A O 1
ATOM 1590 N N . LYS A 1 213 ? -23.809 -13.824 45.410 1.00 88.06 213 LYS A N 1
ATOM 1591 C CA . LYS A 1 213 ? -23.705 -13.331 46.786 1.00 88.06 213 LYS A CA 1
ATOM 1592 C C . LYS A 1 213 ? -22.748 -14.230 47.577 1.00 88.06 213 LYS A C 1
ATOM 1594 O O . LYS A 1 213 ? -22.961 -15.436 47.650 1.00 88.06 213 LYS A O 1
ATOM 1599 N N . GLY A 1 214 ? -21.726 -13.633 48.174 1.00 87.12 214 GLY A N 1
ATOM 1600 C CA . GLY A 1 214 ? -20.762 -14.278 49.058 1.00 87.12 214 GLY A CA 1
ATOM 1601 C C . GLY A 1 214 ? -20.323 -13.324 50.168 1.00 87.12 214 GLY A C 1
ATOM 1602 O O . GLY A 1 214 ? -20.991 -12.324 50.441 1.00 87.12 214 GLY A O 1
ATOM 1603 N N . SER A 1 215 ? -19.193 -13.621 50.806 1.00 83.44 215 SER A N 1
ATOM 1604 C CA . SER A 1 215 ? -18.585 -12.757 51.820 1.00 83.44 215 SER A CA 1
ATOM 1605 C C . SER A 1 215 ? -17.092 -12.603 51.559 1.00 83.44 215 SER A C 1
ATOM 1607 O O . SER A 1 215 ? -16.407 -13.589 51.292 1.00 83.44 215 SER A O 1
ATOM 1609 N N . GLN A 1 216 ? -16.590 -11.372 51.648 1.00 79.94 216 GLN A N 1
ATOM 1610 C CA . GLN A 1 216 ? -15.161 -11.068 51.608 1.00 79.94 216 GLN A CA 1
ATOM 1611 C C . GLN A 1 216 ? -14.822 -10.248 52.854 1.00 79.94 216 GLN A C 1
ATOM 1613 O O . GLN A 1 216 ? -15.478 -9.247 53.143 1.00 79.94 216 GLN A O 1
ATOM 1618 N N . ASN A 1 217 ? -13.832 -10.700 53.630 1.00 82.00 217 ASN A N 1
ATOM 1619 C CA . ASN A 1 217 ? -13.438 -10.098 54.913 1.00 82.00 217 ASN A CA 1
ATOM 1620 C C . ASN A 1 217 ? -14.614 -9.879 55.896 1.00 82.00 217 ASN A C 1
ATOM 1622 O O . ASN A 1 217 ? -14.645 -8.895 56.630 1.00 82.00 217 ASN A O 1
ATOM 1626 N N . GLY A 1 218 ? -15.599 -10.786 55.896 1.00 80.19 218 GLY A N 1
ATOM 1627 C CA . GLY A 1 218 ? -16.773 -10.726 56.776 1.00 80.19 218 GLY A CA 1
ATOM 1628 C C . GLY A 1 218 ? -17.909 -9.812 56.297 1.00 80.19 218 GLY A C 1
ATOM 1629 O O . GLY A 1 218 ? -18.944 -9.755 56.957 1.00 80.19 218 GLY A O 1
ATOM 1630 N N . VAL A 1 219 ? -17.762 -9.133 55.155 1.00 85.31 219 VAL A N 1
ATOM 1631 C CA . VAL A 1 219 ? -18.796 -8.265 54.569 1.00 85.31 219 VAL A CA 1
ATOM 1632 C C . VAL A 1 219 ? -19.502 -8.992 53.424 1.00 85.31 219 VAL A C 1
ATOM 1634 O O . VAL A 1 219 ? -18.840 -9.514 52.527 1.00 85.31 219 VAL A O 1
ATOM 1637 N N . GLU A 1 220 ? -20.840 -8.993 53.416 1.00 86.31 220 GLU A N 1
ATOM 1638 C CA . GLU A 1 220 ? -21.620 -9.553 52.303 1.00 86.31 220 GLU A CA 1
ATOM 1639 C C . GLU A 1 220 ? -21.406 -8.752 51.011 1.00 86.31 220 GLU A C 1
ATOM 1641 O O . GLU A 1 220 ? -21.703 -7.556 50.951 1.00 86.31 220 GLU A O 1
ATOM 1646 N N . GLN A 1 221 ? -20.910 -9.417 49.967 1.00 91.19 221 GLN A N 1
ATOM 1647 C CA . GLN A 1 221 ? -20.568 -8.808 48.680 1.00 91.19 221 GLN A CA 1
ATOM 1648 C C . GLN A 1 221 ? -20.846 -9.759 47.508 1.00 91.19 221 GLN A C 1
ATOM 1650 O O . GLN A 1 221 ? -20.909 -10.977 47.661 1.00 91.19 221 GLN A O 1
ATOM 1655 N N . CYS A 1 222 ? -21.024 -9.193 46.321 1.00 89.38 222 CYS A N 1
ATOM 1656 C CA . CYS A 1 222 ? -21.090 -9.904 45.057 1.00 89.38 222 CYS A CA 1
ATOM 1657 C C . CYS A 1 222 ? -19.674 -10.268 44.603 1.00 89.38 222 CYS A C 1
ATOM 1659 O O . CYS A 1 222 ? -18.905 -9.395 44.203 1.00 89.38 222 CYS A O 1
ATOM 1661 N N . VAL A 1 223 ? -19.350 -11.556 44.665 1.00 89.62 223 VAL A N 1
ATOM 1662 C CA . VAL A 1 223 ? -18.060 -12.135 44.265 1.00 89.62 223 VAL A CA 1
ATOM 1663 C C . VAL A 1 223 ? -18.210 -12.879 42.940 1.00 89.62 223 VAL A C 1
ATOM 1665 O O . VAL A 1 223 ? -19.308 -13.319 42.598 1.00 89.62 223 VAL A O 1
ATOM 1668 N N . GLU A 1 224 ? -17.135 -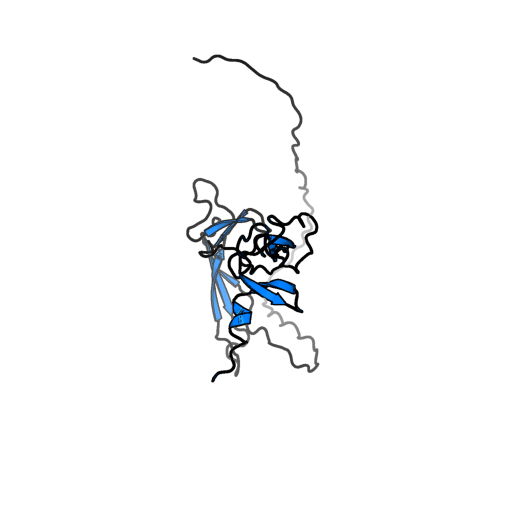13.009 42.165 1.00 87.31 224 GLU A N 1
ATOM 1669 C CA . GLU A 1 224 ? -17.191 -13.748 40.899 1.00 87.31 224 GLU A CA 1
ATOM 1670 C C . GLU A 1 224 ? -17.456 -15.247 41.124 1.00 87.31 224 GLU A C 1
ATOM 1672 O O . GLU A 1 224 ? -16.904 -15.872 42.032 1.00 87.31 224 GLU A O 1
ATOM 1677 N N . LYS A 1 225 ? -18.265 -15.850 40.245 1.00 82.62 225 LYS A N 1
ATOM 1678 C CA . LYS A 1 225 ? -18.620 -17.284 40.261 1.00 82.62 225 LYS A CA 1
ATOM 1679 C C . LYS A 1 225 ? -17.394 -18.209 40.128 1.00 82.62 225 LYS A C 1
ATOM 1681 O O . LYS A 1 225 ? -17.430 -19.351 40.587 1.00 82.62 225 LYS A O 1
ATOM 1686 N N . SER A 1 226 ? -16.315 -17.715 39.522 1.00 73.44 226 SER A N 1
ATOM 1687 C CA . SER A 1 226 ? -15.008 -18.371 39.366 1.00 73.44 226 SER A CA 1
ATOM 1688 C C . SER A 1 226 ? -14.343 -18.703 40.710 1.00 73.44 226 SER A C 1
ATOM 1690 O O . SER A 1 226 ? -13.855 -19.817 40.888 1.00 73.44 226 SER A O 1
ATOM 1692 N N . PHE A 1 227 ? -14.393 -17.794 41.690 1.00 59.81 227 PHE A N 1
ATOM 1693 C CA . PHE A 1 227 ? -13.719 -17.954 42.990 1.00 59.81 227 PHE A CA 1
ATOM 1694 C C . PHE A 1 227 ? -14.373 -18.981 43.931 1.00 59.81 227 PHE A C 1
ATOM 1696 O O . PHE A 1 227 ? -13.781 -19.343 44.944 1.00 59.81 227 PHE A O 1
ATOM 1703 N N . LEU A 1 228 ? -15.572 -19.482 43.616 1.00 54.81 228 LEU A N 1
ATOM 1704 C CA . LEU A 1 228 ? -16.209 -20.547 44.402 1.00 54.81 228 LEU A CA 1
ATOM 1705 C C . LEU A 1 228 ? -15.743 -21.957 44.007 1.00 54.81 228 LEU A C 1
ATOM 1707 O O . LEU A 1 228 ? -15.877 -22.882 44.806 1.00 54.81 228 LEU A O 1
ATOM 1711 N N . HIS A 1 229 ? -15.159 -22.132 42.816 1.00 50.31 229 HIS A N 1
ATOM 1712 C CA . HIS A 1 229 ? -14.634 -23.431 42.375 1.00 50.31 229 HIS A CA 1
ATOM 1713 C C . HIS A 1 229 ? -13.258 -23.765 42.973 1.00 50.31 229 HIS A C 1
ATOM 1715 O O . HIS A 1 229 ? -12.876 -24.930 42.998 1.00 50.31 229 HIS A O 1
ATOM 1721 N N . SER A 1 230 ? -12.533 -22.778 43.505 1.00 47.88 230 SER A N 1
ATOM 1722 C CA . SER A 1 230 ? -11.231 -22.958 44.164 1.00 47.88 230 SER A CA 1
ATOM 1723 C C . SER A 1 230 ? -11.316 -23.208 45.679 1.00 47.88 230 SER A C 1
ATOM 1725 O O . SER A 1 230 ? -10.281 -23.348 46.327 1.00 47.88 230 SER A O 1
ATOM 1727 N N . LEU A 1 231 ? -12.526 -23.290 46.253 1.00 46.22 231 LEU A N 1
ATOM 1728 C CA . LEU A 1 231 ? -12.757 -23.523 47.690 1.00 46.22 231 LEU A CA 1
ATOM 1729 C C . LEU A 1 231 ? -13.292 -24.924 48.039 1.00 46.22 231 LEU A C 1
ATOM 1731 O O . LEU A 1 231 ? -13.562 -25.192 49.208 1.00 46.22 231 LEU A O 1
ATOM 1735 N N . HIS A 1 232 ? -13.400 -25.831 47.065 1.00 37.38 232 HIS A N 1
ATOM 1736 C CA . HIS A 1 232 ? -13.519 -27.264 47.346 1.00 37.38 232 HIS A CA 1
ATOM 1737 C C . HIS A 1 232 ? -12.132 -27.917 47.260 1.00 37.38 232 HIS A C 1
ATOM 1739 O O . HIS A 1 232 ? -11.649 -28.140 46.148 1.00 37.38 232 HIS A O 1
ATOM 1745 N N . PRO A 1 233 ? -11.481 -28.275 48.385 1.00 40.81 233 PRO A N 1
ATOM 1746 C CA . PRO A 1 233 ? -10.538 -29.381 48.338 1.00 40.81 233 PRO A CA 1
ATOM 1747 C C . PRO A 1 233 ? -11.321 -30.636 47.934 1.00 40.81 233 PRO A C 1
ATOM 1749 O O . PRO A 1 233 ? -12.425 -30.867 48.433 1.00 40.81 233 PRO A O 1
ATOM 1752 N N . ALA A 1 234 ? -10.771 -31.430 47.017 1.00 40.00 234 ALA A N 1
ATOM 1753 C CA . ALA A 1 234 ? -11.342 -32.734 46.701 1.00 40.00 234 ALA A CA 1
ATOM 1754 C C . ALA A 1 234 ? -11.355 -33.600 47.973 1.00 40.00 234 ALA A C 1
ATOM 1756 O O . ALA A 1 234 ? -10.330 -33.709 48.652 1.00 40.00 234 ALA A O 1
ATOM 1757 N N . ALA A 1 235 ? -12.522 -34.167 48.280 1.00 36.28 235 ALA A N 1
ATOM 1758 C CA . ALA A 1 235 ? -12.735 -35.157 49.332 1.00 36.28 235 ALA A CA 1
ATOM 1759 C C . ALA A 1 235 ? -12.801 -36.561 48.716 1.00 36.28 235 ALA A C 1
ATOM 1761 O O . ALA A 1 235 ? -13.339 -36.661 47.588 1.00 36.28 235 ALA A O 1
#

Secondary structure (DSSP, 8-state):
----------------------------------------PPPPPPPPP-----S------B---EEEE--S-SSTT-EEEEEEEEBTTTTSTT--S-SEEEEEEEE--BPPPTTS-SS-TTEEEEEETTEEEEEE--TT-S-S-BPEEPPPEE--TT---SSSSTT-EEEEEEE--EESTTPBPSS---EEEEEE--SPPGGGPPPPTTEEEEEETTEEEEEEGGGGTTS----

InterPro domains:
  IPR000884 Thrombospondin type-1 (TSP1) repeat [PS50092] (56-113)
  IPR000884 Thrombospondin type-1 (TSP1) repeat [PS50092] (149-202)

Foldseek 3Di:
DDDDDDDDDDDDDDDDDDDDDDDDDDDDDDDDDDDDDDDDDDDDDDDDDDDDDDPDDPDPQKDDWDFPDDWPDQAQLPTKTKTKIAGNCAPPPPRPDHGMDIDIDRDHFQADDPPDHRHDPQWDFDQDPVGTTTDGPDPPPLDPDEWDKDPWDFDPPWQDFPDQELLPTKTWTTAIDTPDPSHDYPDDPRTDIGGHFFHHDPPPDARDPQWGWDDDPRDTGTDGPVVVVVPDDDD

Sequence (235 aa):
SPDGLDAASSLLSNQSFSHDDVNGASEVVQSENSDPSTSPTTPRPAFGEQSDDDEQGVKEVWGEWTVATPCTNDCGACGRIHLYRDCLCAGEDGCPCSESETRVEVCATALCNFPRKTCCEGFQKTWTFQGFRCAARDEHSERICEGQWTAWTPDSSNNTCSSPCGMCGRKRIATRKCEPEGCECSGNEKVLYEPCKAVPCPNGRPCCDGFVKGSQNGVEQCVEKSFLHSLHPAA